Protein AF-A0A2M8EZ54-F1 (afdb_monomer)

Foldseek 3Di:
DQDLQFAAEEAAECDQLFFQVVVLLVVLLVLLLVVVLVCCVVVVDVDDNCPSNVVSVVVVVVCVVVVDQADLLRVLVVVCVVVVHPSVVSSVSSVVRFRLVGTFPCSLVLLLVSPPRYAAEHEYAHDQVRVVVSCVRNCVCVSQDPEDEDEVVVCVVVLVPVLLVLLPDPDRGHYYYYYNVSPCVLSVLVSNCVNVHAYEYEDQDPVNLVVQQVSCVVVVGNYAYEHQLGHPCVPVDPDDPRHHYDPGSVVCPVVCSVVVVVVVVVSPPPPPPDD

Mean predicted aligned error: 8.17 Å

Organism: NCBI:txid1974837

pLDDT: mean 80.72, std 13.92, range [27.73, 95.38]

Radius of gyration: 21.16 Å; Cα contacts (8 Å, |Δi|>4): 397; chains: 1; bounding box: 52×30×70 Å

InterPro domains:
  IPR023214 HAD superfamily [G3DSA:3.40.50.1000] (86-168)

Secondary structure (DSSP, 8-state):
---TT---EEEE--BTTTB-HHHHHHHHHHHHHHHHHHHHHTTS--SPTTHHHHHHHHHHHHHHHHT----HHHHHHHHHHHHT--HHHHHHHHHTS-GGGGBPTTHHHHHHHHHTSSEEEEEE-S-HHHHHHHHHHHTHHHHSTT-EEEEHHHHHHTTTHHHHHHHH-S----EEEE-TTSTTHHHHHHHHHTTT--EEEEES-HHHHHHHHHHHHHH---EEEEEE--GGGTTT-S--TTSEEES-HHHHHHHHHHHHHHHHHHHT-S-----

Sequence (275 aa):
MILPNSPYVFLLDIDNAFIDTEKLRSAIFHGLASYLNKRVDSGEEKTHRGYWLKIVSHFYEEMRKTNQIISMDELSDRISLHFKLPQQEIFQTIMRVDPKNFLFADSLKLIEELGKNNHLVFYTEGAARDQILKIERSGIGQKILGYQAFRLEDLRQHNYDLLKDWVDTDEKPPLVLVDSNKKSLKSLVEVFSEARMPIVLVDDKPGVIRDAIDISKETGINLVPVWMKKGPYAGTVKKIEGALTFNSPTHMKRDLEGSLYLRVEIYDWPPQTRK

Nearest PDB structures (foldseek):
  2p11-assembly1_A  TM=7.368E-01  e=4.734E-07  Paraburkholderia xenovorans LB400
  2lr0-assembly1_A  TM=5.046E-01  e=2.766E-01  synthetic construct
  1o4u-assembly1_B  TM=3.591E-01  e=5.031E-01  Thermotoga maritima
  8kdq-assembly1_A  TM=3.435E-01  e=2.114E+00  synthetic construct

Solvent-accessible surface area (backbone atoms only — not comparable to full-atom values): 15164 Å² total; per-residue (Å²): 141,82,59,101,78,61,50,40,38,35,38,31,32,47,69,30,49,35,29,41,47,69,61,45,49,52,50,32,48,50,47,47,30,53,55,55,46,50,36,32,77,70,62,78,34,93,64,63,90,62,56,54,45,55,50,45,49,45,54,50,51,50,41,64,75,65,67,57,82,69,37,66,66,55,51,19,42,56,50,15,67,75,69,74,45,65,37,68,61,47,37,52,49,46,64,67,55,60,52,43,82,30,47,45,71,54,33,64,59,47,52,40,61,54,49,72,66,30,41,41,30,36,49,30,68,41,46,57,70,55,52,51,52,44,34,53,60,39,45,50,38,73,62,42,66,78,51,49,78,46,50,45,73,63,38,56,78,52,77,36,50,71,58,49,54,47,60,74,41,92,76,60,59,32,36,36,37,25,27,77,76,62,81,55,56,66,66,53,50,55,55,53,44,74,63,74,38,47,33,37,38,39,33,28,50,68,66,63,44,48,52,41,52,50,46,22,69,76,69,67,50,64,51,45,29,32,35,27,51,28,65,94,47,38,82,78,55,95,76,59,90,89,41,49,78,35,80,50,56,77,58,44,60,72,52,43,59,58,48,52,57,57,50,57,62,52,75,60,57,75,72,82,77,84,128

Structure (mmCIF, N/CA/C/O backbone):
data_AF-A0A2M8EZ54-F1
#
_entry.id   AF-A0A2M8EZ54-F1
#
loop_
_atom_site.group_PDB
_atom_site.id
_atom_site.type_symbol
_atom_site.label_atom_id
_atom_site.label_alt_id
_atom_site.label_comp_id
_atom_site.label_asym_id
_atom_site.label_entity_id
_atom_site.label_seq_id
_atom_site.pdbx_PDB_ins_code
_atom_site.Cartn_x
_atom_site.Cartn_y
_atom_site.Cartn_z
_atom_site.occupancy
_atom_site.B_iso_or_equiv
_atom_site.auth_seq_id
_atom_site.auth_comp_id
_atom_site.auth_asym_id
_atom_site.auth_atom_id
_atom_site.pdbx_PDB_model_num
ATOM 1 N N . MET A 1 1 ? -17.938 -2.874 28.395 1.00 32.69 1 MET A N 1
ATOM 2 C CA . MET A 1 1 ? -17.859 -4.351 28.420 1.00 32.69 1 MET A CA 1
ATOM 3 C C . MET A 1 1 ? -17.808 -4.896 26.995 1.00 32.69 1 MET A C 1
ATOM 5 O O . MET A 1 1 ? -18.841 -5.175 26.397 1.00 32.69 1 MET A O 1
ATOM 9 N N . ILE A 1 2 ? -16.600 -4.979 26.436 1.00 39.28 2 ILE A N 1
ATOM 10 C CA . ILE A 1 2 ? -16.322 -5.666 25.168 1.00 39.28 2 ILE A CA 1
ATOM 11 C C . ILE A 1 2 ? -15.871 -7.073 25.557 1.00 39.28 2 ILE A C 1
ATOM 13 O O . ILE A 1 2 ? -14.973 -7.217 26.383 1.00 39.28 2 ILE A O 1
ATOM 17 N N . LEU A 1 3 ? -16.554 -8.103 25.061 1.00 36.56 3 LEU A N 1
ATOM 18 C CA . LEU A 1 3 ? -16.269 -9.482 25.449 1.00 36.56 3 LEU A CA 1
ATOM 19 C C . LEU A 1 3 ? -14.961 -9.947 24.780 1.00 36.56 3 LEU A C 1
ATOM 21 O O . LEU A 1 3 ? -14.699 -9.557 23.644 1.00 36.56 3 LEU A O 1
ATOM 25 N N . PRO A 1 4 ? -14.168 -10.828 25.417 1.00 39.81 4 PRO A N 1
ATOM 26 C CA . PRO A 1 4 ? -12.873 -11.312 24.910 1.00 39.81 4 PRO A CA 1
ATOM 27 C C . PRO A 1 4 ? -12.933 -12.128 23.598 1.00 39.81 4 PRO A C 1
ATOM 29 O O . PRO A 1 4 ? -11.916 -12.646 23.157 1.00 39.81 4 PRO A O 1
ATOM 32 N N . ASN A 1 5 ? -14.105 -12.210 22.959 1.00 53.31 5 ASN A N 1
ATOM 33 C CA . ASN A 1 5 ? -14.345 -12.825 21.651 1.00 53.31 5 ASN A CA 1
ATOM 34 C C . ASN A 1 5 ? -15.138 -11.901 20.703 1.00 53.31 5 ASN A C 1
ATOM 36 O O . ASN A 1 5 ? -15.699 -12.371 19.714 1.00 53.31 5 ASN A O 1
ATOM 40 N N . SER A 1 6 ? -15.264 -10.608 21.018 1.00 60.81 6 SER A N 1
ATOM 41 C CA . SER A 1 6 ? -15.925 -9.660 20.123 1.00 60.81 6 SER A CA 1
ATOM 42 C C . SER A 1 6 ? -15.062 -9.442 18.876 1.00 60.81 6 SER A C 1
ATOM 44 O O . SER A 1 6 ? -13.850 -9.258 19.010 1.00 60.81 6 SER A O 1
ATOM 46 N N . PRO A 1 7 ? -15.661 -9.459 17.675 1.00 77.62 7 PRO A N 1
ATOM 47 C CA . PRO A 1 7 ? -14.915 -9.235 16.448 1.00 77.62 7 PRO A CA 1
ATOM 48 C C . PRO A 1 7 ? -14.298 -7.822 16.447 1.00 77.62 7 PRO A C 1
ATOM 50 O O . PRO A 1 7 ? -14.801 -6.902 17.101 1.00 77.62 7 PRO A O 1
ATOM 53 N N . TYR A 1 8 ? -13.202 -7.642 15.714 1.00 85.38 8 TYR A N 1
ATOM 54 C CA . TYR A 1 8 ? -12.543 -6.348 15.508 1.00 85.38 8 TYR A CA 1
ATOM 55 C C . TYR A 1 8 ? -12.763 -5.840 14.082 1.00 85.38 8 TYR A C 1
ATOM 57 O O . TYR A 1 8 ? -13.018 -6.622 13.163 1.00 85.38 8 TYR A O 1
ATOM 65 N N . VAL A 1 9 ? -12.605 -4.531 13.880 1.00 89.06 9 VAL A N 1
ATOM 66 C CA . VAL A 1 9 ? -12.394 -3.947 12.547 1.00 89.06 9 VAL A CA 1
ATOM 67 C C . VAL A 1 9 ? -10.906 -3.657 12.387 1.00 89.06 9 VAL A C 1
ATOM 69 O O . VAL A 1 9 ? -10.358 -2.805 13.084 1.00 89.06 9 VAL A O 1
ATOM 72 N N . PHE A 1 10 ? -10.238 -4.357 11.476 1.00 90.56 10 PHE A N 1
ATOM 73 C CA . PHE A 1 10 ? -8.839 -4.111 11.136 1.00 90.56 10 PHE A CA 1
ATOM 74 C C . PHE A 1 10 ? -8.747 -3.166 9.942 1.00 90.56 10 PHE A C 1
ATOM 76 O O . PHE A 1 10 ? -9.060 -3.555 8.818 1.00 90.56 10 PHE A O 1
ATOM 83 N N . LEU A 1 11 ? -8.270 -1.946 10.186 1.00 93.69 11 LEU A N 1
ATOM 84 C CA . LEU A 1 11 ? -7.847 -1.006 9.153 1.00 93.69 11 LEU A CA 1
ATOM 85 C C . LEU A 1 11 ? -6.376 -1.281 8.827 1.00 93.69 11 LEU A C 1
ATOM 87 O O . LEU A 1 11 ? -5.496 -1.037 9.651 1.00 93.69 11 LEU A O 1
ATOM 91 N N . LEU A 1 12 ? -6.104 -1.827 7.649 1.00 93.00 12 LEU A N 1
ATOM 92 C CA . LEU A 1 12 ? -4.798 -2.352 7.263 1.00 93.00 12 LEU A CA 1
ATOM 93 C C . LEU A 1 12 ? -4.208 -1.550 6.106 1.00 93.00 12 LEU A C 1
ATOM 95 O O . LEU A 1 12 ? -4.758 -1.577 5.006 1.00 93.00 12 LEU A O 1
ATOM 99 N N . ASP A 1 13 ? -3.063 -0.898 6.300 1.00 93.25 13 ASP A N 1
ATOM 100 C CA . ASP A 1 13 ? -2.271 -0.480 5.144 1.00 93.25 13 ASP A CA 1
ATOM 101 C C . ASP A 1 13 ? -1.681 -1.696 4.429 1.00 93.25 13 ASP A C 1
ATOM 103 O O . ASP A 1 13 ? -1.497 -2.748 5.027 1.00 93.25 13 ASP A O 1
ATOM 107 N N . ILE A 1 14 ? -1.349 -1.551 3.152 1.00 90.44 14 ILE A N 1
ATOM 108 C CA . ILE A 1 14 ? -0.684 -2.577 2.343 1.00 90.44 14 ILE A CA 1
ATOM 109 C C . ILE A 1 14 ? 0.797 -2.254 2.201 1.00 90.44 14 ILE A C 1
ATOM 111 O O . ILE A 1 14 ? 1.666 -3.113 2.407 1.00 90.44 14 ILE A O 1
ATOM 115 N N . ASP A 1 15 ? 1.075 -1.007 1.841 1.00 89.31 15 ASP A N 1
ATOM 116 C CA . ASP A 1 15 ? 2.395 -0.562 1.447 1.00 89.31 15 ASP A CA 1
ATOM 117 C C . ASP A 1 15 ? 3.296 -0.461 2.672 1.00 89.31 15 ASP A C 1
ATOM 119 O O . ASP A 1 15 ? 2.965 0.177 3.657 1.00 89.31 15 ASP A O 1
ATOM 123 N N . ASN A 1 16 ? 4.421 -1.178 2.646 1.00 86.94 16 ASN A N 1
ATOM 124 C CA . ASN A 1 16 ? 5.398 -1.317 3.735 1.00 86.94 16 ASN A CA 1
ATOM 125 C C . ASN A 1 16 ? 4.870 -1.909 5.058 1.00 86.94 16 ASN A C 1
ATOM 127 O O . ASN A 1 16 ? 5.680 -2.250 5.924 1.00 86.94 16 ASN A O 1
ATOM 131 N N . ALA A 1 17 ? 3.564 -2.149 5.182 1.00 87.50 17 ALA A N 1
ATOM 132 C CA . ALA A 1 17 ? 2.967 -2.977 6.226 1.00 87.50 17 ALA A CA 1
ATOM 133 C C . ALA A 1 17 ? 3.046 -4.476 5.874 1.00 87.50 17 ALA A C 1
ATOM 135 O O . ALA A 1 17 ? 3.553 -5.274 6.669 1.00 87.50 17 ALA A O 1
ATOM 136 N N . PHE A 1 18 ? 2.639 -4.854 4.655 1.00 88.75 18 PHE A N 1
ATOM 137 C CA . PHE A 1 18 ? 2.656 -6.246 4.171 1.00 88.75 18 PHE A CA 1
ATOM 138 C C . PHE A 1 18 ? 3.539 -6.448 2.937 1.00 88.75 18 PHE A C 1
ATOM 140 O O . PHE A 1 18 ? 4.100 -7.531 2.764 1.00 88.75 18 PHE A O 1
ATOM 147 N N . ILE A 1 19 ? 3.714 -5.418 2.105 1.00 89.94 19 ILE A N 1
ATOM 148 C CA . ILE A 1 19 ? 4.553 -5.466 0.899 1.00 89.94 19 ILE A CA 1
ATOM 149 C C . ILE A 1 19 ? 5.737 -4.510 1.048 1.00 89.94 19 ILE A C 1
ATOM 151 O O . ILE A 1 19 ? 5.559 -3.340 1.360 1.00 89.94 19 ILE A O 1
ATOM 155 N N . ASP A 1 20 ? 6.951 -4.983 0.779 1.00 89.44 20 ASP A N 1
ATOM 156 C CA . ASP A 1 20 ? 8.173 -4.178 0.731 1.00 89.44 20 ASP A CA 1
ATOM 157 C C . ASP A 1 20 ? 8.183 -3.316 -0.544 1.00 89.44 20 ASP A C 1
ATOM 159 O O . ASP A 1 20 ? 8.705 -3.710 -1.594 1.00 89.44 20 ASP A O 1
ATOM 163 N N . THR A 1 21 ? 7.534 -2.150 -0.481 1.00 87.12 21 THR A N 1
ATOM 164 C CA . THR A 1 21 ? 7.327 -1.315 -1.674 1.00 87.12 21 THR A CA 1
ATOM 165 C C . THR A 1 21 ? 8.607 -0.684 -2.189 1.00 87.12 21 THR A C 1
ATOM 167 O O . THR A 1 21 ? 8.726 -0.470 -3.393 1.00 87.12 21 THR A O 1
ATOM 170 N N . GLU A 1 22 ? 9.589 -0.444 -1.322 1.00 84.38 22 GLU A N 1
ATOM 171 C CA . GLU A 1 22 ? 10.901 0.054 -1.733 1.00 84.38 22 GLU A CA 1
ATOM 172 C C . GLU A 1 22 ? 11.622 -0.986 -2.599 1.00 84.38 22 GLU A C 1
ATOM 174 O O . GLU A 1 22 ? 12.125 -0.655 -3.678 1.00 84.38 22 GLU A O 1
ATOM 179 N N . LYS A 1 23 ? 11.606 -2.269 -2.206 1.00 88.06 23 LYS A N 1
ATOM 180 C CA . LYS A 1 23 ? 12.157 -3.338 -3.056 1.00 88.06 23 LYS A CA 1
ATOM 181 C C . LYS A 1 23 ? 11.347 -3.557 -4.326 1.00 88.06 23 LYS A C 1
ATOM 183 O O . LYS A 1 23 ? 11.951 -3.752 -5.380 1.00 88.06 23 LYS A O 1
ATOM 188 N N . LEU A 1 24 ? 10.016 -3.499 -4.249 1.00 89.44 24 LEU A N 1
ATOM 189 C CA . LEU A 1 24 ? 9.149 -3.614 -5.424 1.00 89.44 24 LEU A CA 1
ATOM 190 C C . LEU A 1 24 ? 9.458 -2.510 -6.444 1.00 89.44 24 LEU A C 1
ATOM 192 O O . LEU A 1 24 ? 9.708 -2.804 -7.612 1.00 89.44 24 LEU A O 1
ATOM 196 N N . ARG A 1 25 ? 9.503 -1.246 -6.003 1.00 86.25 25 ARG A N 1
ATOM 197 C CA . ARG A 1 25 ? 9.859 -0.101 -6.853 1.00 86.25 25 ARG A CA 1
ATOM 198 C C . ARG A 1 25 ? 11.258 -0.283 -7.431 1.00 86.25 25 ARG A C 1
ATOM 200 O O . ARG A 1 25 ? 11.417 -0.218 -8.645 1.00 86.25 25 ARG A O 1
ATOM 207 N N . SER A 1 26 ? 12.252 -0.596 -6.602 1.00 86.00 26 SER A N 1
ATOM 208 C CA . SER A 1 26 ? 13.621 -0.854 -7.067 1.00 86.00 26 SER A CA 1
ATOM 209 C C . SER A 1 26 ? 13.673 -1.924 -8.170 1.00 86.00 26 SER A C 1
ATOM 211 O O . SER A 1 26 ? 14.310 -1.718 -9.205 1.00 86.00 26 SER A O 1
ATOM 213 N N . ALA A 1 27 ? 12.928 -3.023 -8.020 1.00 90.19 27 ALA A N 1
ATOM 214 C CA . ALA A 1 27 ? 12.839 -4.073 -9.031 1.00 90.19 27 ALA A CA 1
ATOM 215 C C . ALA A 1 27 ? 12.157 -3.612 -10.331 1.00 90.19 27 ALA A C 1
ATOM 217 O O . ALA A 1 27 ? 12.634 -3.957 -11.413 1.00 90.19 27 ALA A O 1
ATOM 218 N N . ILE A 1 28 ? 11.090 -2.809 -10.247 1.00 89.94 28 ILE A N 1
ATOM 219 C CA . ILE A 1 28 ? 10.426 -2.200 -11.415 1.00 89.94 28 ILE A CA 1
ATOM 220 C C . ILE A 1 28 ? 11.414 -1.336 -12.199 1.00 89.94 28 ILE A C 1
ATOM 222 O O . ILE A 1 28 ? 11.601 -1.537 -13.400 1.00 89.94 28 ILE A O 1
ATOM 226 N N . PHE A 1 29 ? 12.098 -0.414 -11.520 1.00 87.56 29 PHE A N 1
ATOM 227 C CA . PHE A 1 29 ? 13.059 0.485 -12.159 1.00 87.56 29 PHE A CA 1
ATOM 228 C C . PHE A 1 29 ? 14.276 -0.276 -12.709 1.00 87.56 29 PHE A C 1
ATOM 230 O O . PHE A 1 29 ? 14.749 0.021 -13.806 1.00 87.56 29 PHE A O 1
ATOM 237 N N . HIS A 1 30 ? 14.745 -1.322 -12.026 1.00 87.12 30 HIS A N 1
ATOM 238 C CA . HIS A 1 30 ? 15.794 -2.191 -12.559 1.00 87.12 30 HIS A CA 1
ATOM 239 C C . HIS A 1 30 ? 15.344 -2.941 -13.825 1.00 87.12 30 HIS A C 1
ATOM 241 O O . HIS A 1 30 ? 16.082 -2.995 -14.813 1.00 87.12 30 HIS A O 1
ATOM 247 N N . GLY A 1 31 ? 14.121 -3.481 -13.829 1.00 89.19 31 GLY A N 1
ATOM 248 C CA . GLY A 1 31 ? 13.528 -4.154 -14.986 1.00 89.19 31 GLY A CA 1
ATOM 249 C C . GLY A 1 31 ? 13.396 -3.228 -16.195 1.00 89.19 31 GLY A C 1
ATOM 250 O O . GLY A 1 31 ? 13.776 -3.606 -17.305 1.00 89.19 31 GLY A O 1
ATOM 251 N N . LEU A 1 32 ? 12.950 -1.991 -15.970 1.00 88.75 32 LEU A N 1
ATOM 252 C CA . LEU A 1 32 ? 12.878 -0.946 -16.992 1.00 88.75 32 LEU A CA 1
ATOM 253 C C . LEU A 1 32 ? 14.259 -0.596 -17.560 1.00 88.75 32 LEU A C 1
ATOM 255 O O . LEU A 1 32 ? 14.436 -0.577 -18.776 1.00 88.75 32 LEU A O 1
ATOM 259 N N . ALA A 1 33 ? 15.263 -0.387 -16.705 1.00 85.25 33 ALA A N 1
ATOM 260 C CA . ALA A 1 33 ? 16.624 -0.110 -17.162 1.00 85.25 33 ALA A CA 1
ATOM 261 C C . ALA A 1 33 ? 17.208 -1.277 -17.981 1.00 85.25 33 ALA A C 1
ATOM 263 O O . ALA A 1 33 ? 17.876 -1.057 -18.992 1.00 85.25 33 ALA A O 1
ATOM 264 N N . SER A 1 34 ? 16.942 -2.523 -17.572 1.00 86.88 34 SER A N 1
ATOM 265 C CA . SER A 1 34 ? 17.356 -3.720 -18.314 1.00 86.88 34 SER A CA 1
ATOM 266 C C . SER A 1 34 ? 16.688 -3.801 -19.688 1.00 86.88 34 SER A C 1
ATOM 268 O O . SER A 1 34 ? 17.366 -4.051 -20.684 1.00 86.88 34 SER A O 1
ATOM 270 N N . TYR A 1 35 ? 15.379 -3.542 -19.753 1.00 88.50 35 TYR A N 1
ATOM 271 C CA . TYR A 1 35 ? 14.621 -3.498 -21.002 1.00 88.50 35 TYR A CA 1
ATOM 272 C C . TYR A 1 35 ? 15.205 -2.476 -21.986 1.00 88.50 35 TYR A C 1
ATOM 274 O O . TYR A 1 35 ? 15.519 -2.832 -23.120 1.00 88.50 35 TYR A O 1
ATOM 282 N N . LEU A 1 36 ? 15.443 -1.244 -21.532 1.00 83.19 36 LEU A N 1
ATOM 283 C CA . LEU A 1 36 ? 15.990 -0.174 -22.371 1.00 83.19 36 LEU A CA 1
ATOM 284 C C . LEU A 1 36 ? 17.422 -0.468 -22.845 1.00 83.19 36 LEU A C 1
ATOM 286 O O . LEU A 1 36 ? 17.749 -0.239 -24.007 1.00 83.19 36 LEU A O 1
ATOM 290 N N . ASN A 1 37 ? 18.277 -1.032 -21.984 1.00 82.06 37 ASN A N 1
ATOM 291 C CA . ASN A 1 37 ? 19.640 -1.405 -22.377 1.00 82.06 37 ASN A CA 1
ATOM 292 C C . ASN A 1 37 ? 19.663 -2.500 -23.455 1.00 82.06 37 ASN A C 1
ATOM 294 O O . ASN A 1 37 ? 20.495 -2.433 -24.354 1.00 82.06 37 ASN A O 1
ATOM 298 N N . LYS A 1 38 ? 18.739 -3.469 -23.420 1.00 84.56 38 LYS A N 1
ATOM 299 C CA . LYS A 1 38 ? 18.656 -4.502 -24.469 1.00 84.56 38 LYS A CA 1
ATOM 300 C C . LYS A 1 38 ? 18.363 -3.909 -25.845 1.00 84.56 38 LYS A C 1
ATOM 302 O O . LYS A 1 38 ? 18.929 -4.381 -26.826 1.00 84.56 38 LYS A O 1
ATOM 307 N N . ARG A 1 39 ? 17.537 -2.861 -25.917 1.00 81.50 39 ARG A N 1
ATOM 308 C CA . ARG A 1 39 ? 17.242 -2.164 -27.179 1.00 81.50 39 ARG A CA 1
ATOM 309 C C . ARG A 1 39 ? 18.484 -1.477 -27.749 1.00 81.50 39 ARG A C 1
ATOM 311 O O . ARG A 1 39 ? 18.727 -1.562 -28.950 1.00 81.50 39 ARG A O 1
ATOM 318 N N . VAL A 1 40 ? 19.335 -0.913 -26.887 1.00 77.44 40 VAL A N 1
ATOM 319 C CA . VAL A 1 40 ? 20.656 -0.393 -27.294 1.00 77.44 40 VAL A CA 1
ATOM 320 C C . VAL A 1 40 ? 21.557 -1.501 -27.809 1.00 77.44 40 VAL A C 1
ATOM 322 O O . VAL A 1 40 ? 22.107 -1.386 -28.899 1.00 77.44 40 VAL A O 1
ATOM 325 N N . ASP A 1 41 ? 21.690 -2.586 -27.045 1.00 79.00 41 ASP A N 1
ATOM 326 C CA . ASP A 1 41 ? 22.577 -3.695 -27.402 1.00 79.00 41 ASP A CA 1
ATOM 327 C C . ASP A 1 41 ? 22.145 -4.358 -28.730 1.00 79.00 41 ASP A C 1
ATOM 329 O O . ASP A 1 41 ? 22.988 -4.827 -29.491 1.00 79.00 41 ASP A O 1
ATOM 333 N N . SER A 1 42 ? 20.842 -4.352 -29.039 1.00 80.25 42 SER A N 1
ATOM 334 C CA . SER A 1 42 ? 20.278 -4.838 -30.310 1.00 80.25 42 SER A CA 1
ATOM 335 C C . SER A 1 42 ? 20.384 -3.855 -31.487 1.00 80.25 42 SER A C 1
ATOM 337 O O . SER A 1 42 ? 20.047 -4.214 -32.612 1.00 80.25 42 SER A O 1
ATOM 339 N N . GLY A 1 43 ? 20.839 -2.621 -31.250 1.00 75.75 43 GLY A N 1
ATOM 340 C CA . GLY A 1 43 ? 20.941 -1.572 -32.269 1.00 75.75 43 GLY A CA 1
ATOM 341 C C . GLY A 1 43 ? 19.622 -0.875 -32.624 1.00 75.75 43 GLY A C 1
ATOM 342 O O . GLY A 1 43 ? 19.625 -0.003 -33.493 1.00 75.75 43 GLY A O 1
ATOM 343 N N . GLU A 1 44 ? 18.515 -1.213 -31.954 1.00 74.75 44 GLU A N 1
ATOM 344 C CA . GLU A 1 44 ? 17.234 -0.501 -32.077 1.00 74.75 44 GLU A CA 1
ATOM 345 C C . GLU A 1 44 ? 17.334 0.944 -31.569 1.00 74.75 44 GLU A C 1
ATOM 347 O O . GLU A 1 44 ? 16.665 1.832 -32.088 1.00 74.75 44 GLU A O 1
ATOM 352 N N . GLU A 1 45 ? 18.214 1.186 -30.594 1.00 72.06 45 GLU A N 1
ATOM 353 C CA . GLU A 1 45 ? 18.497 2.506 -30.034 1.00 72.06 45 GLU A CA 1
ATOM 354 C C . GLU A 1 45 ? 19.987 2.845 -30.155 1.00 72.06 45 GLU A C 1
ATOM 356 O O . GLU A 1 45 ? 20.854 2.028 -29.853 1.00 72.06 45 GLU A O 1
ATOM 361 N N . LYS A 1 46 ? 20.305 4.076 -30.576 1.00 68.38 46 LYS A N 1
ATOM 362 C CA . LYS A 1 46 ? 21.694 4.525 -30.832 1.00 68.38 46 LYS A CA 1
ATOM 363 C C . LYS A 1 46 ? 22.363 5.222 -29.640 1.00 68.38 46 LYS A C 1
ATOM 365 O O . LYS A 1 46 ? 23.419 5.835 -29.790 1.00 68.38 46 LYS A O 1
ATOM 370 N N . THR A 1 47 ? 21.740 5.197 -28.470 1.00 67.81 47 THR A N 1
ATOM 371 C CA . THR A 1 47 ? 22.242 5.854 -27.255 1.00 67.81 47 THR A CA 1
ATOM 372 C C . THR A 1 47 ? 23.353 5.053 -26.570 1.00 67.81 47 THR A C 1
ATOM 374 O O . THR A 1 47 ? 23.542 3.865 -26.810 1.00 67.81 47 THR A O 1
ATOM 377 N N . HIS A 1 48 ? 24.123 5.702 -25.690 1.00 65.81 48 HIS A N 1
ATOM 378 C CA . HIS A 1 48 ? 25.178 5.025 -24.934 1.00 65.81 48 HIS A CA 1
ATOM 379 C C . HIS A 1 48 ? 24.609 4.101 -23.848 1.00 65.81 48 HIS A C 1
ATOM 381 O O . HIS A 1 48 ? 23.755 4.499 -23.049 1.00 65.81 48 HIS A O 1
ATOM 387 N N . ARG A 1 49 ? 25.172 2.891 -23.746 1.00 62.69 49 ARG A N 1
ATOM 388 C CA . ARG A 1 49 ? 24.926 1.950 -22.645 1.00 62.69 49 ARG A CA 1
ATOM 389 C C . ARG A 1 49 ? 25.160 2.650 -21.298 1.00 62.69 49 ARG A C 1
ATOM 391 O O . ARG A 1 49 ? 26.227 3.208 -21.064 1.00 62.69 49 ARG A O 1
ATOM 398 N N . GLY A 1 50 ? 24.151 2.655 -20.424 1.00 64.81 50 GLY A N 1
ATOM 399 C CA . GLY A 1 50 ? 24.195 3.333 -19.117 1.00 64.81 50 GLY A CA 1
ATOM 400 C C . GLY A 1 50 ? 23.546 4.725 -19.062 1.00 64.81 50 GLY A C 1
ATOM 401 O O . GLY A 1 50 ? 23.188 5.168 -17.970 1.00 64.81 50 GLY A O 1
ATOM 402 N N . TYR A 1 51 ? 23.287 5.376 -20.204 1.00 71.81 51 TYR A N 1
ATOM 403 C CA . TYR A 1 51 ? 22.460 6.593 -20.255 1.00 71.81 51 TYR A CA 1
ATOM 404 C C . TYR A 1 51 ? 21.054 6.323 -19.699 1.00 71.81 51 TYR A C 1
ATOM 406 O O . TYR A 1 51 ? 20.551 7.064 -18.856 1.00 71.81 51 TYR A O 1
ATOM 414 N N . TRP A 1 52 ? 20.472 5.185 -20.079 1.00 71.44 52 TRP A N 1
ATOM 415 C CA . TRP A 1 52 ? 19.143 4.772 -19.636 1.00 71.44 52 TRP A CA 1
ATOM 416 C C . TRP A 1 52 ? 19.055 4.478 -18.148 1.00 71.44 52 TRP A C 1
ATOM 418 O O . TRP A 1 52 ? 18.085 4.875 -17.508 1.00 71.44 52 TRP A O 1
ATOM 428 N N . LEU A 1 53 ? 20.088 3.854 -17.575 1.00 71.50 53 LEU A N 1
ATOM 429 C CA . LEU A 1 53 ? 20.143 3.621 -16.134 1.00 71.50 53 LEU A CA 1
ATOM 430 C C . LEU A 1 53 ? 20.087 4.954 -15.380 1.00 71.50 53 LEU A C 1
ATOM 432 O O . LEU A 1 53 ? 19.314 5.085 -14.442 1.00 71.50 53 LEU A O 1
ATOM 436 N N . LYS A 1 54 ? 20.831 5.969 -15.838 1.00 75.19 54 LYS A N 1
ATOM 437 C CA . LYS A 1 54 ? 20.858 7.293 -15.204 1.00 75.19 54 LYS A CA 1
ATOM 438 C C . LYS A 1 54 ? 19.491 7.986 -15.218 1.00 75.19 54 LYS A C 1
ATOM 440 O O . LYS A 1 54 ? 19.133 8.620 -14.231 1.00 75.19 54 LYS A O 1
ATOM 445 N N . ILE A 1 55 ? 18.730 7.864 -16.305 1.00 77.25 55 ILE A N 1
ATOM 446 C CA . ILE A 1 55 ? 17.415 8.516 -16.443 1.00 77.25 55 ILE A CA 1
ATOM 447 C C . ILE A 1 55 ? 16.341 7.772 -15.657 1.00 77.25 55 ILE A C 1
ATOM 449 O O . ILE A 1 55 ? 15.568 8.387 -14.930 1.00 77.25 55 ILE A O 1
ATOM 453 N N . VAL A 1 56 ? 16.323 6.445 -15.736 1.00 78.00 56 VAL A N 1
ATOM 454 C CA . VAL A 1 56 ? 15.406 5.616 -14.946 1.00 78.00 56 VAL A CA 1
ATOM 455 C C . VAL A 1 56 ? 15.681 5.809 -13.447 1.00 78.00 56 VAL A C 1
ATOM 457 O O . VAL A 1 56 ? 14.747 5.987 -12.669 1.00 78.00 56 VAL A O 1
ATOM 460 N N . SER A 1 57 ? 16.951 5.909 -13.039 1.00 76.12 57 SER A N 1
ATOM 461 C CA . SER A 1 57 ? 17.325 6.307 -11.676 1.00 76.12 57 SER A CA 1
ATOM 462 C C . SER A 1 57 ? 16.903 7.737 -11.325 1.00 76.12 57 SER A C 1
ATOM 464 O O . SER A 1 57 ? 16.554 7.987 -10.177 1.00 76.12 57 SER A O 1
ATOM 466 N N . HIS A 1 58 ? 16.901 8.674 -12.277 1.00 82.88 58 HIS A N 1
ATOM 467 C CA . HIS A 1 58 ? 16.401 10.029 -12.041 1.00 82.88 58 HIS A CA 1
ATOM 468 C C . HIS A 1 58 ? 14.899 10.031 -11.735 1.00 82.88 58 HIS A C 1
ATOM 470 O O . HIS A 1 58 ? 14.508 10.592 -10.716 1.00 82.88 58 HIS A O 1
ATOM 476 N N . PHE A 1 59 ? 14.086 9.337 -12.541 1.00 78.75 59 PHE A N 1
ATOM 477 C CA . PHE A 1 59 ? 12.652 9.177 -12.275 1.00 78.75 59 PHE A CA 1
ATOM 478 C C . PHE A 1 59 ? 12.392 8.504 -10.921 1.00 78.75 59 PHE A C 1
ATOM 480 O O . PHE A 1 59 ? 11.534 8.954 -10.165 1.00 78.75 59 PHE A O 1
ATOM 487 N N . TYR A 1 60 ? 13.165 7.468 -10.578 1.00 78.31 60 TYR A N 1
ATOM 488 C CA . TYR A 1 60 ? 13.075 6.819 -9.269 1.00 78.31 60 TYR A CA 1
ATOM 489 C C . TYR A 1 60 ? 13.345 7.797 -8.117 1.00 78.31 60 TYR A C 1
ATOM 491 O O . TYR A 1 60 ? 12.567 7.875 -7.167 1.00 78.31 60 TYR A O 1
ATOM 499 N N . GLU A 1 61 ? 14.431 8.568 -8.203 1.00 80.88 61 GLU A N 1
ATOM 500 C CA . GLU A 1 61 ? 14.806 9.530 -7.165 1.00 80.88 61 GLU A CA 1
ATOM 501 C C . GLU A 1 61 ? 13.834 10.713 -7.080 1.00 80.88 61 GLU A C 1
ATOM 503 O O . GLU A 1 61 ? 13.551 11.191 -5.982 1.00 80.88 61 GLU A O 1
ATOM 508 N N . GLU A 1 62 ? 13.287 11.177 -8.204 1.00 80.19 62 GLU A N 1
ATOM 509 C CA . GLU A 1 62 ? 12.242 12.205 -8.234 1.00 80.19 62 GLU A CA 1
ATOM 510 C C . GLU A 1 62 ? 10.977 11.720 -7.517 1.00 80.19 62 GLU A C 1
ATOM 512 O O . GLU A 1 62 ? 10.484 12.394 -6.607 1.00 80.19 62 GLU A O 1
ATOM 517 N N . MET A 1 63 ? 10.498 10.519 -7.853 1.00 73.50 63 MET A N 1
ATOM 518 C CA . MET A 1 63 ? 9.350 9.896 -7.189 1.00 73.50 63 MET A CA 1
ATOM 519 C C . MET A 1 63 ? 9.586 9.713 -5.693 1.00 73.50 63 MET A C 1
ATOM 521 O O . MET A 1 63 ? 8.732 10.049 -4.872 1.00 73.50 63 MET A O 1
ATOM 525 N N . ARG A 1 64 ? 10.772 9.2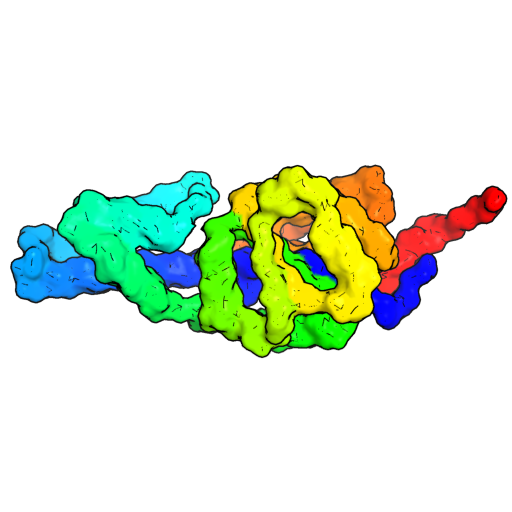25 -5.322 1.00 73.00 64 ARG A N 1
ATOM 526 C CA . ARG A 1 64 ? 11.148 9.013 -3.925 1.00 73.00 64 ARG A CA 1
ATOM 527 C C . ARG A 1 64 ? 11.177 10.320 -3.130 1.00 73.00 64 ARG A C 1
ATOM 529 O O . ARG A 1 64 ? 10.708 10.348 -1.997 1.00 73.00 64 ARG A O 1
ATOM 536 N N . LYS A 1 65 ? 11.729 11.399 -3.696 1.00 71.69 65 LYS A N 1
ATOM 537 C CA . LYS A 1 65 ? 11.870 12.699 -3.011 1.00 71.69 65 LYS A CA 1
ATOM 538 C C . LYS A 1 65 ? 10.558 13.453 -2.882 1.00 71.69 65 LYS A C 1
ATOM 540 O O . LYS A 1 65 ? 10.331 14.108 -1.871 1.00 71.69 65 LYS A O 1
ATOM 545 N N . THR A 1 66 ? 9.724 13.395 -3.913 1.00 67.81 66 THR A N 1
ATOM 546 C CA . THR A 1 66 ? 8.447 14.116 -3.935 1.00 67.81 66 THR A CA 1
ATOM 547 C C . THR A 1 66 ? 7.348 13.371 -3.184 1.00 67.81 66 THR A C 1
ATOM 549 O O . THR A 1 66 ? 6.305 13.957 -2.910 1.00 67.81 66 THR A O 1
ATOM 552 N N . ASN A 1 67 ? 7.581 12.093 -2.850 1.00 63.72 67 ASN A N 1
ATOM 553 C CA . ASN A 1 67 ? 6.585 11.178 -2.297 1.00 63.72 67 ASN A CA 1
ATOM 554 C C . ASN A 1 67 ? 5.276 11.188 -3.112 1.00 63.72 67 ASN A C 1
ATOM 556 O O . ASN A 1 67 ? 4.200 10.946 -2.568 1.00 63.72 67 ASN A O 1
ATOM 560 N N . GLN A 1 68 ? 5.367 11.520 -4.407 1.00 66.31 68 GLN A N 1
ATOM 561 C CA . GLN A 1 68 ? 4.216 11.605 -5.292 1.00 66.31 68 GLN A CA 1
ATOM 562 C C . GLN A 1 68 ? 3.648 10.213 -5.529 1.00 66.31 68 GLN A C 1
ATOM 564 O O . GLN A 1 68 ? 4.369 9.257 -5.827 1.00 66.31 68 GLN A O 1
ATOM 569 N N . ILE A 1 69 ? 2.327 10.128 -5.446 1.00 68.06 69 ILE A N 1
ATOM 570 C CA . ILE A 1 69 ? 1.584 8.960 -5.887 1.00 68.06 69 ILE A CA 1
ATOM 571 C C . ILE A 1 69 ? 1.441 9.069 -7.393 1.00 68.06 69 ILE A C 1
ATOM 573 O O . ILE A 1 69 ? 0.595 9.799 -7.897 1.00 68.06 69 ILE A O 1
ATOM 577 N N . ILE A 1 70 ? 2.307 8.351 -8.094 1.00 73.44 70 ILE A N 1
ATOM 578 C CA . ILE A 1 70 ? 2.248 8.202 -9.543 1.00 73.44 70 ILE A CA 1
ATOM 579 C C . ILE A 1 70 ? 1.726 6.802 -9.819 1.00 73.44 70 ILE A C 1
ATOM 581 O O . ILE A 1 70 ? 2.263 5.824 -9.289 1.00 73.44 70 ILE A O 1
ATOM 585 N N . SER A 1 71 ? 0.675 6.713 -10.631 1.00 82.38 71 SER A N 1
ATOM 586 C CA . SER A 1 71 ? 0.147 5.413 -11.043 1.00 82.38 71 SER A CA 1
ATOM 587 C C . SER A 1 71 ? 1.118 4.680 -11.976 1.00 82.38 71 SER A C 1
ATOM 589 O O . SER A 1 71 ? 1.949 5.305 -12.634 1.00 82.38 71 SER A O 1
ATOM 591 N N . MET A 1 72 ? 1.010 3.357 -12.095 1.00 86.25 72 MET A N 1
ATOM 592 C CA . MET A 1 72 ? 1.790 2.587 -13.072 1.00 86.25 72 MET A CA 1
ATOM 593 C C . MET A 1 72 ? 1.511 3.050 -14.509 1.00 86.25 72 MET A C 1
ATOM 595 O O . MET A 1 72 ? 2.434 3.099 -15.323 1.00 86.25 72 MET A O 1
ATOM 599 N N . ASP A 1 73 ? 0.265 3.435 -14.805 1.00 87.62 73 ASP A N 1
ATOM 600 C CA . ASP A 1 73 ? -0.129 4.012 -16.094 1.00 87.62 73 ASP A CA 1
ATOM 601 C C . ASP A 1 73 ? 0.597 5.346 -16.341 1.00 87.62 73 ASP A C 1
ATOM 603 O O . ASP A 1 73 ? 1.237 5.518 -17.378 1.00 87.62 73 ASP A O 1
ATOM 607 N N . GLU A 1 74 ? 0.585 6.258 -15.367 1.00 87.75 74 GLU A N 1
ATOM 608 C CA . GLU A 1 74 ? 1.254 7.561 -15.467 1.00 87.75 74 GLU A CA 1
ATOM 609 C C . GLU A 1 74 ? 2.782 7.424 -15.540 1.00 87.75 74 GLU A C 1
ATOM 611 O O . GLU A 1 74 ? 3.433 8.098 -16.338 1.00 87.75 74 GLU A O 1
ATOM 616 N N . LEU A 1 75 ? 3.371 6.511 -14.764 1.00 87.38 75 LEU A N 1
ATOM 617 C CA . LEU A 1 75 ? 4.797 6.203 -14.850 1.00 87.38 75 LEU A CA 1
ATOM 618 C C . LEU A 1 75 ? 5.152 5.686 -16.249 1.00 87.38 75 LEU A C 1
ATOM 620 O O . LEU A 1 75 ? 6.149 6.117 -16.833 1.00 87.38 75 LEU A O 1
ATOM 624 N N . SER A 1 76 ? 4.334 4.782 -16.794 1.00 89.75 76 SER A N 1
ATOM 625 C CA . SER A 1 76 ? 4.547 4.250 -18.138 1.00 89.75 76 SER A CA 1
ATOM 626 C C . SER A 1 76 ? 4.441 5.333 -19.211 1.00 89.75 76 SER A C 1
ATOM 628 O O . SER A 1 76 ? 5.250 5.329 -20.136 1.00 89.75 76 SER A O 1
ATOM 630 N N . ASP A 1 77 ? 3.518 6.286 -19.058 1.00 91.12 77 ASP A N 1
ATOM 631 C CA . ASP A 1 77 ? 3.336 7.410 -19.976 1.00 91.12 77 ASP A CA 1
ATOM 632 C C . ASP A 1 77 ? 4.518 8.387 -19.927 1.00 91.12 77 ASP A C 1
ATOM 634 O O . ASP A 1 77 ? 5.107 8.710 -20.957 1.00 91.12 77 ASP A O 1
ATOM 638 N N . ARG A 1 78 ? 4.972 8.776 -18.728 1.00 88.25 78 ARG A N 1
ATOM 639 C CA . ARG A 1 78 ? 6.148 9.651 -18.563 1.00 88.25 78 ARG A CA 1
ATOM 640 C C . ARG A 1 78 ? 7.403 9.051 -19.201 1.00 88.25 78 ARG A C 1
ATOM 642 O O . ARG A 1 78 ? 8.144 9.746 -19.896 1.00 88.25 78 ARG A O 1
ATOM 649 N N . ILE A 1 79 ? 7.630 7.755 -18.991 1.00 85.38 79 ILE A N 1
ATOM 650 C CA . ILE A 1 79 ? 8.748 7.009 -19.585 1.00 85.38 79 ILE A CA 1
ATOM 651 C C . ILE A 1 79 ? 8.571 6.904 -21.108 1.00 85.38 79 ILE A C 1
ATOM 653 O O . ILE A 1 79 ? 9.506 7.186 -21.854 1.00 85.38 79 ILE A O 1
ATOM 657 N N . SER A 1 80 ? 7.370 6.555 -21.572 1.00 88.75 80 SER A N 1
ATOM 658 C CA . SER A 1 80 ? 6.993 6.498 -22.990 1.00 88.75 80 SER A CA 1
ATOM 659 C C . SER A 1 80 ? 7.299 7.809 -23.714 1.00 88.75 80 SER A C 1
ATOM 661 O O . SER A 1 80 ? 8.031 7.807 -24.702 1.00 88.75 80 SER A O 1
ATOM 663 N N . LEU A 1 81 ? 6.830 8.939 -23.181 1.00 89.25 81 LEU A N 1
ATOM 664 C CA . LEU A 1 81 ? 7.044 10.272 -23.743 1.00 89.25 81 LEU A CA 1
ATOM 665 C C . LEU A 1 81 ? 8.522 10.663 -23.758 1.00 89.25 81 LEU A C 1
ATOM 667 O O . LEU A 1 81 ? 9.008 11.205 -24.752 1.00 89.25 81 LEU A O 1
ATOM 671 N N . HIS A 1 82 ? 9.248 10.368 -22.678 1.00 84.06 82 HIS A N 1
ATOM 672 C CA . HIS A 1 82 ? 10.668 10.692 -22.581 1.00 84.06 82 HIS A CA 1
ATOM 673 C C . HIS A 1 82 ? 11.504 9.911 -23.604 1.00 84.06 82 HIS A C 1
ATOM 675 O O . HIS A 1 82 ? 12.412 10.469 -24.221 1.00 84.06 82 HIS A O 1
ATOM 681 N N . PHE A 1 83 ? 11.193 8.628 -23.799 1.00 78.44 83 PHE A N 1
ATOM 682 C CA . PHE A 1 83 ? 11.970 7.731 -24.656 1.00 78.44 83 PHE A CA 1
ATOM 683 C C . PHE A 1 83 ? 11.391 7.548 -26.062 1.00 78.44 83 PHE A C 1
ATOM 685 O O . PHE A 1 83 ? 12.025 6.903 -26.887 1.00 78.44 83 PHE A O 1
ATOM 692 N N . LYS A 1 84 ? 10.219 8.125 -26.355 1.00 85.25 84 LYS A N 1
ATOM 693 C CA . LYS A 1 84 ? 9.461 7.921 -27.604 1.00 85.25 84 LYS A CA 1
ATOM 694 C C . LYS A 1 84 ? 9.204 6.440 -27.910 1.00 85.25 84 LYS A C 1
ATOM 696 O O . LYS A 1 84 ? 9.230 6.021 -29.065 1.00 85.25 84 LYS A O 1
ATOM 701 N N . LEU A 1 85 ? 8.955 5.658 -26.864 1.00 85.62 85 LEU A N 1
ATOM 702 C CA . LEU A 1 85 ? 8.663 4.229 -26.956 1.00 85.62 85 LEU A CA 1
ATOM 703 C C . LEU A 1 85 ? 7.163 3.976 -26.801 1.00 85.62 85 LEU A C 1
ATOM 705 O O . LEU A 1 85 ? 6.483 4.782 -26.173 1.00 85.62 85 LEU A O 1
ATOM 709 N N . PRO A 1 86 ? 6.624 2.855 -27.304 1.00 90.75 86 PRO A N 1
ATOM 710 C CA . PRO A 1 86 ? 5.227 2.515 -27.070 1.00 90.75 86 PRO A CA 1
ATOM 711 C C . PRO A 1 86 ? 4.932 2.345 -25.570 1.00 90.75 86 PRO A C 1
ATOM 713 O O . PRO A 1 86 ? 5.492 1.463 -24.914 1.00 90.75 86 PRO A O 1
ATOM 716 N N . GLN A 1 87 ? 4.000 3.141 -25.032 1.00 92.31 87 GLN A N 1
ATOM 717 C CA . GLN A 1 87 ? 3.568 3.071 -23.627 1.00 92.31 87 GLN A CA 1
ATOM 718 C C . GLN A 1 87 ? 3.201 1.649 -23.194 1.00 92.31 87 GLN A C 1
ATOM 720 O O . GLN A 1 87 ? 3.565 1.215 -22.103 1.00 92.31 87 GLN A O 1
ATOM 725 N N . GLN A 1 88 ? 2.532 0.894 -24.069 1.00 93.38 88 GLN A N 1
ATOM 726 C CA . GLN A 1 88 ? 2.112 -0.475 -23.786 1.00 93.38 88 GLN A CA 1
ATOM 727 C C . GLN A 1 88 ? 3.295 -1.404 -23.464 1.00 93.38 88 GLN A C 1
ATOM 729 O O . GLN A 1 88 ? 3.186 -2.235 -22.564 1.00 93.38 88 GLN A O 1
ATOM 734 N N . GLU A 1 89 ? 4.436 -1.261 -24.143 1.00 91.25 89 GLU A N 1
ATOM 735 C CA . GLU A 1 89 ? 5.629 -2.082 -23.892 1.00 91.25 89 GLU A CA 1
ATOM 736 C C . GLU A 1 89 ? 6.277 -1.742 -22.543 1.00 91.25 89 GLU A C 1
ATOM 738 O O . GLU A 1 89 ? 6.722 -2.629 -21.803 1.00 91.25 89 GLU A O 1
ATOM 743 N N . ILE A 1 90 ? 6.290 -0.453 -22.194 1.00 90.94 90 ILE A N 1
ATOM 744 C CA . ILE A 1 90 ? 6.762 0.032 -20.894 1.00 90.94 90 ILE A CA 1
ATOM 745 C C . ILE A 1 90 ? 5.863 -0.498 -19.780 1.00 90.94 90 ILE A C 1
ATOM 747 O O . ILE A 1 90 ? 6.354 -1.091 -18.818 1.00 90.94 90 ILE A O 1
ATOM 751 N N . PHE A 1 91 ? 4.548 -0.349 -19.937 1.00 92.19 91 PHE A N 1
ATOM 752 C CA . PHE A 1 91 ? 3.565 -0.839 -18.981 1.00 92.19 91 PHE A CA 1
ATOM 753 C C . PHE A 1 91 ? 3.685 -2.355 -18.785 1.00 92.19 91 PHE A C 1
ATOM 755 O O . PHE A 1 91 ? 3.771 -2.830 -17.656 1.00 92.19 91 PHE A O 1
ATOM 762 N N . GLN A 1 92 ? 3.802 -3.132 -19.867 1.00 92.06 92 GLN A N 1
ATOM 763 C CA . GLN A 1 92 ? 4.041 -4.577 -19.779 1.00 92.06 92 GLN A CA 1
ATOM 764 C C . GLN A 1 92 ? 5.338 -4.910 -19.033 1.00 92.06 92 GLN A C 1
ATOM 766 O O . GLN A 1 92 ? 5.375 -5.879 -18.277 1.00 92.06 92 GLN A O 1
ATOM 771 N N . THR A 1 93 ? 6.394 -4.115 -19.212 1.00 91.69 93 THR A N 1
ATOM 772 C CA . THR A 1 93 ? 7.661 -4.300 -18.494 1.00 91.69 93 THR A CA 1
ATOM 773 C C . THR A 1 93 ? 7.504 -4.047 -16.996 1.00 91.69 93 THR A C 1
ATOM 775 O O . THR A 1 93 ? 7.971 -4.866 -16.205 1.00 91.69 93 THR A O 1
ATOM 778 N N . ILE A 1 94 ? 6.791 -2.986 -16.600 1.00 90.62 94 ILE A N 1
ATOM 779 C CA . ILE A 1 94 ? 6.430 -2.723 -15.195 1.00 90.62 94 ILE A CA 1
ATOM 780 C C . ILE A 1 94 ? 5.637 -3.910 -14.636 1.00 90.62 94 ILE A C 1
ATOM 782 O O . ILE A 1 94 ? 5.974 -4.458 -13.586 1.00 90.62 94 ILE A O 1
ATOM 786 N N . MET A 1 95 ? 4.639 -4.377 -15.387 1.00 90.81 95 MET A N 1
ATOM 787 C CA . MET A 1 95 ? 3.756 -5.463 -14.970 1.00 90.81 95 MET A CA 1
ATOM 788 C C . MET A 1 95 ? 4.444 -6.832 -14.892 1.00 90.81 95 MET A C 1
ATOM 790 O O . MET A 1 95 ? 3.908 -7.726 -14.241 1.00 90.81 95 MET A O 1
ATOM 794 N N . ARG A 1 96 ? 5.634 -7.038 -15.467 1.00 92.00 96 ARG A N 1
ATOM 795 C CA . ARG A 1 96 ? 6.391 -8.296 -15.288 1.00 92.00 96 ARG A CA 1
ATOM 796 C C . ARG A 1 96 ? 6.911 -8.487 -13.868 1.00 92.00 96 ARG A C 1
ATOM 798 O O . ARG A 1 96 ? 7.168 -9.621 -13.472 1.00 92.00 96 ARG A O 1
ATOM 805 N N . VAL A 1 97 ? 7.065 -7.409 -13.103 1.00 92.06 97 VAL A N 1
ATOM 806 C CA . VAL A 1 97 ? 7.470 -7.506 -11.702 1.00 92.06 97 VAL A CA 1
ATOM 807 C C . VAL A 1 97 ? 6.269 -7.953 -10.877 1.00 92.06 97 VAL A C 1
ATOM 809 O O . VAL A 1 97 ? 5.250 -7.270 -10.824 1.00 92.06 97 VAL A O 1
ATOM 812 N N . ASP A 1 98 ? 6.376 -9.133 -10.272 1.00 92.12 98 ASP A N 1
ATOM 813 C CA . ASP A 1 98 ? 5.299 -9.729 -9.484 1.00 92.12 98 ASP A CA 1
ATOM 814 C C . ASP A 1 98 ? 5.353 -9.245 -8.019 1.00 92.12 98 ASP A C 1
ATOM 816 O O . ASP A 1 98 ? 6.322 -9.570 -7.320 1.00 92.12 98 ASP A O 1
ATOM 820 N N . PRO A 1 99 ? 4.329 -8.512 -7.522 1.00 91.62 99 PRO A N 1
ATOM 821 C CA . PRO A 1 99 ? 4.253 -8.054 -6.133 1.00 91.62 99 PRO A CA 1
ATOM 822 C C . PRO A 1 99 ? 4.372 -9.174 -5.095 1.00 91.62 99 PRO A C 1
ATOM 824 O O . PRO A 1 99 ? 4.839 -8.924 -3.983 1.00 91.62 99 PRO A O 1
ATOM 827 N N . LYS A 1 100 ? 4.006 -10.415 -5.445 1.00 92.38 100 LYS A N 1
ATOM 828 C CA . LYS A 1 100 ? 4.109 -11.578 -4.552 1.00 92.38 100 LYS A CA 1
ATOM 829 C C . LYS A 1 100 ? 5.528 -11.804 -4.029 1.00 92.38 100 LYS A C 1
ATOM 831 O O . LYS A 1 100 ? 5.701 -12.207 -2.881 1.00 92.38 100 LYS A O 1
ATOM 836 N N . ASN A 1 101 ? 6.543 -11.492 -4.836 1.00 93.69 101 ASN A N 1
ATOM 837 C CA . ASN A 1 101 ? 7.954 -11.664 -4.471 1.00 93.69 101 ASN A CA 1
ATOM 838 C C . ASN A 1 101 ? 8.454 -10.639 -3.440 1.00 93.69 101 ASN A C 1
ATOM 840 O O . ASN A 1 101 ? 9.586 -10.740 -2.970 1.00 93.69 101 ASN A O 1
ATOM 844 N N . PHE A 1 102 ? 7.623 -9.654 -3.094 1.00 93.38 102 PHE A N 1
ATOM 845 C CA . PHE A 1 102 ? 7.969 -8.554 -2.196 1.00 93.38 102 PHE A CA 1
ATOM 846 C C . PHE A 1 102 ? 7.114 -8.539 -0.930 1.00 93.38 102 PHE A C 1
ATOM 848 O O . PHE A 1 102 ? 7.231 -7.618 -0.126 1.00 93.38 102 PHE A O 1
ATOM 855 N N . LEU A 1 103 ? 6.271 -9.551 -0.717 1.00 90.44 103 LEU A N 1
ATOM 856 C CA . LEU A 1 103 ? 5.582 -9.727 0.555 1.00 90.44 103 LEU A CA 1
ATOM 857 C C . LEU A 1 103 ? 6.592 -9.949 1.682 1.00 90.44 103 LEU A C 1
ATOM 859 O O . LEU A 1 103 ? 7.544 -10.722 1.551 1.00 90.44 103 LEU A O 1
ATOM 863 N N . PHE A 1 104 ? 6.354 -9.324 2.831 1.00 87.38 104 PHE A N 1
ATOM 864 C CA . PHE A 1 104 ? 7.069 -9.713 4.037 1.00 87.38 104 PHE A CA 1
ATOM 865 C C . PHE A 1 104 ? 6.675 -11.133 4.447 1.00 87.38 104 PHE A C 1
ATOM 867 O O . PHE A 1 104 ? 5.538 -11.563 4.230 1.00 87.38 104 PHE A O 1
ATOM 874 N N . ALA A 1 105 ? 7.609 -11.836 5.092 1.00 83.75 105 ALA A N 1
ATOM 875 C CA . ALA A 1 105 ? 7.359 -13.159 5.652 1.00 83.75 105 ALA A CA 1
ATOM 876 C C . ALA A 1 105 ? 6.074 -13.175 6.500 1.00 83.75 105 ALA A C 1
ATOM 878 O O . ALA A 1 105 ? 5.787 -12.219 7.225 1.00 83.75 105 ALA A O 1
ATOM 879 N N . ASP A 1 106 ? 5.306 -14.254 6.358 1.00 83.62 106 ASP A N 1
ATOM 880 C CA . ASP A 1 106 ? 4.038 -14.522 7.047 1.00 83.62 106 ASP A CA 1
ATOM 881 C C . ASP A 1 106 ? 2.880 -13.546 6.780 1.00 83.62 106 ASP A C 1
ATOM 883 O O . ASP A 1 106 ? 1.804 -13.742 7.337 1.00 83.62 106 ASP A O 1
ATOM 887 N N . SER A 1 107 ? 3.027 -12.551 5.895 1.00 88.25 107 SER A N 1
ATOM 888 C CA . SER A 1 107 ? 1.967 -11.558 5.628 1.00 88.25 107 SER A CA 1
ATOM 889 C C . SER A 1 107 ? 0.633 -12.199 5.237 1.00 88.25 107 SER A C 1
ATOM 891 O O . SER A 1 107 ? -0.401 -11.873 5.810 1.00 88.25 107 SER A O 1
ATOM 893 N N . LEU A 1 108 ? 0.655 -13.161 4.306 1.00 88.31 108 LEU A N 1
ATOM 894 C CA . LEU A 1 108 ? -0.562 -13.850 3.856 1.00 88.31 108 LEU A CA 1
ATOM 895 C C . LEU A 1 108 ? -1.204 -14.683 4.967 1.00 88.31 108 LEU A C 1
ATOM 897 O O . LEU A 1 108 ? -2.425 -14.714 5.077 1.00 88.31 108 LEU A O 1
ATOM 901 N N . LYS A 1 109 ? -0.380 -15.343 5.790 1.00 84.94 109 LYS A N 1
ATOM 902 C CA . LYS A 1 109 ? -0.856 -16.142 6.921 1.00 84.94 109 LYS A CA 1
ATOM 903 C C . LYS A 1 109 ? -1.493 -15.244 7.979 1.00 84.94 109 LYS A C 1
ATOM 905 O O . LYS A 1 109 ? -2.561 -15.570 8.477 1.00 84.94 109 LYS A O 1
ATOM 910 N N . LEU A 1 110 ? -0.872 -14.105 8.284 1.00 85.56 110 LEU A N 1
ATOM 911 C CA . LEU A 1 110 ? -1.428 -13.132 9.217 1.00 85.56 110 LEU A CA 1
ATOM 912 C C . LEU A 1 110 ? -2.767 -12.586 8.713 1.00 85.56 110 LEU A C 1
ATOM 914 O O . LEU A 1 110 ? -3.730 -12.610 9.464 1.00 85.56 110 LEU A O 1
ATOM 918 N N . ILE A 1 111 ? -2.851 -12.145 7.454 1.00 87.12 111 ILE A N 1
ATOM 919 C CA . ILE A 1 111 ? -4.099 -11.627 6.866 1.00 87.12 111 ILE A CA 1
ATOM 920 C C . ILE A 1 111 ? -5.215 -12.673 6.942 1.00 87.12 111 ILE A C 1
ATOM 922 O O . ILE A 1 111 ? -6.317 -12.364 7.388 1.00 87.12 111 ILE A O 1
ATOM 926 N N . GLU A 1 112 ? -4.921 -13.917 6.561 1.00 84.69 112 GLU A N 1
ATOM 927 C CA . GLU A 1 112 ? -5.871 -15.026 6.658 1.00 84.69 112 GLU A CA 1
ATOM 928 C C . GLU A 1 112 ? -6.334 -15.252 8.102 1.00 84.69 112 GLU A C 1
ATOM 930 O O . GLU A 1 112 ? -7.521 -15.429 8.354 1.00 84.69 112 GLU A O 1
ATOM 935 N N . GLU A 1 113 ? -5.417 -15.226 9.068 1.00 82.19 113 GLU A N 1
ATOM 936 C CA . GLU A 1 113 ? -5.758 -15.402 10.478 1.00 82.19 113 GLU A CA 1
ATOM 937 C C . GLU A 1 113 ? -6.570 -14.238 11.051 1.00 82.19 113 GLU A C 1
ATOM 939 O O . GLU A 1 113 ? -7.506 -14.489 11.810 1.00 82.19 113 GLU A O 1
ATOM 944 N N . LEU A 1 114 ? -6.256 -12.995 10.675 1.00 85.50 114 LEU A N 1
ATOM 945 C CA . LEU A 1 114 ? -7.040 -11.824 11.066 1.00 85.50 114 LEU A CA 1
ATOM 946 C C . LEU A 1 114 ? -8.460 -11.918 10.492 1.00 85.50 114 LEU A C 1
ATOM 948 O O . LEU A 1 114 ? -9.415 -11.644 11.209 1.00 85.50 114 LEU A O 1
ATOM 952 N N . GLY A 1 115 ? -8.619 -12.377 9.249 1.00 81.56 115 GLY A N 1
ATOM 953 C CA . GLY A 1 115 ? -9.919 -12.457 8.577 1.00 81.56 115 GLY A CA 1
ATOM 954 C C . GLY A 1 115 ? -10.870 -13.545 9.082 1.00 81.56 115 GLY A C 1
ATOM 955 O O . GLY A 1 115 ? -12.044 -13.506 8.738 1.00 81.56 115 GLY A O 1
ATOM 956 N N . LYS A 1 116 ? -10.416 -14.506 9.901 1.00 81.12 116 LYS A N 1
ATOM 957 C CA . LYS A 1 116 ? -11.266 -15.633 10.345 1.00 81.12 116 LYS A CA 1
ATOM 958 C C . LYS A 1 116 ? -12.469 -15.209 11.184 1.00 81.12 116 LYS A C 1
ATOM 960 O O . LYS A 1 116 ? -13.528 -15.803 11.044 1.00 81.12 116 LYS A O 1
ATOM 965 N N . ASN A 1 117 ? -12.288 -14.221 12.058 1.00 77.94 117 ASN A N 1
ATOM 966 C CA . ASN A 1 117 ? -13.306 -13.779 13.018 1.00 77.94 117 ASN A CA 1
ATOM 967 C C . ASN A 1 117 ? -13.424 -12.250 13.076 1.00 77.94 117 ASN A C 1
ATOM 969 O O . ASN A 1 117 ? -13.995 -11.723 14.022 1.00 77.94 117 ASN A O 1
ATOM 973 N N . ASN A 1 118 ? -12.828 -11.523 12.129 1.00 83.88 118 ASN A N 1
ATOM 974 C CA . ASN A 1 118 ? -12.778 -10.064 12.167 1.00 83.88 118 ASN A CA 1
ATOM 975 C C . ASN A 1 118 ? -13.086 -9.476 10.798 1.00 83.88 118 ASN A C 1
ATOM 977 O O . ASN A 1 118 ? -12.945 -10.138 9.770 1.00 83.88 118 ASN A O 1
ATOM 981 N N . HIS A 1 119 ? -13.446 -8.200 10.791 1.00 86.38 119 HIS A N 1
ATOM 982 C CA . HIS A 1 119 ? -13.643 -7.459 9.560 1.00 86.38 119 HIS A CA 1
ATOM 983 C C . HIS A 1 119 ? -12.319 -6.873 9.088 1.00 86.38 119 HIS A C 1
ATOM 985 O O . HIS A 1 119 ? -11.617 -6.207 9.851 1.00 86.38 119 HIS A O 1
ATOM 991 N N . LEU A 1 120 ? -11.979 -7.120 7.825 1.00 88.62 120 LEU A N 1
ATOM 992 C CA . LEU A 1 120 ? -10.760 -6.608 7.213 1.00 88.62 120 LEU A CA 1
ATOM 993 C C . LEU A 1 120 ? -11.091 -5.463 6.266 1.00 88.62 120 LEU A C 1
ATOM 995 O O . LEU A 1 120 ? -11.901 -5.615 5.354 1.00 88.62 120 LEU A O 1
ATOM 999 N N . VAL A 1 121 ? -10.419 -4.338 6.462 1.00 91.31 121 VAL A N 1
ATOM 1000 C CA . VAL A 1 121 ? -10.532 -3.151 5.625 1.00 91.31 121 VAL A CA 1
ATOM 1001 C C . VAL A 1 121 ? -9.120 -2.722 5.250 1.00 91.31 121 VAL A C 1
ATOM 1003 O O . VAL A 1 121 ? -8.377 -2.194 6.072 1.00 91.31 121 VAL A O 1
ATOM 1006 N N . PHE A 1 122 ? -8.721 -2.946 4.005 1.00 91.75 122 PHE A N 1
ATOM 1007 C CA . PHE A 1 122 ? -7.450 -2.460 3.489 1.00 91.75 122 PHE A CA 1
ATOM 1008 C C . PHE A 1 122 ? -7.554 -0.962 3.221 1.00 91.75 122 PHE A C 1
ATOM 1010 O O . PHE A 1 122 ? -8.129 -0.556 2.218 1.00 91.75 122 PHE A O 1
ATOM 1017 N N . TYR A 1 123 ? -7.017 -0.149 4.126 1.00 93.50 123 TYR A N 1
ATOM 1018 C CA . TYR A 1 123 ? -6.997 1.307 4.043 1.00 93.50 123 TYR A CA 1
ATOM 1019 C C . TYR A 1 123 ? -5.633 1.773 3.532 1.00 93.50 123 TYR A C 1
ATOM 1021 O O . TYR A 1 123 ? -4.661 1.880 4.285 1.00 93.50 123 TYR A O 1
ATOM 1029 N N . THR A 1 124 ? -5.545 2.021 2.228 1.00 91.25 124 THR A N 1
ATOM 1030 C CA . THR A 1 124 ? -4.266 2.242 1.547 1.00 91.25 124 THR A CA 1
ATOM 1031 C C . THR A 1 124 ? -4.238 3.544 0.758 1.00 91.25 124 THR A C 1
ATOM 1033 O O . THR A 1 124 ? -5.269 4.060 0.329 1.00 91.25 124 THR A O 1
ATOM 1036 N N . GLU A 1 125 ? -3.031 4.071 0.575 1.00 89.75 125 GLU A N 1
ATOM 1037 C CA . GLU A 1 125 ? -2.776 5.283 -0.193 1.00 89.75 125 GLU A CA 1
ATOM 1038 C C . GLU A 1 125 ? -2.271 4.918 -1.584 1.00 89.75 125 GLU A C 1
ATOM 1040 O O . GLU A 1 125 ? -1.361 4.101 -1.724 1.00 89.75 125 GLU A O 1
ATOM 1045 N N . GLY A 1 126 ? -2.827 5.503 -2.639 1.00 85.50 126 GLY A N 1
ATOM 1046 C CA . GLY A 1 126 ? -2.340 5.238 -3.988 1.00 85.50 126 GLY A CA 1
ATOM 1047 C C . GLY A 1 126 ? -3.395 5.382 -5.071 1.00 85.50 126 GLY A C 1
ATOM 1048 O O . GLY A 1 126 ? -4.555 5.682 -4.807 1.00 85.50 126 GLY A O 1
ATOM 1049 N N . ALA A 1 127 ? -3.000 5.099 -6.310 1.00 84.62 127 ALA A N 1
ATOM 1050 C CA . ALA A 1 127 ? -3.954 4.945 -7.396 1.00 84.62 127 ALA A CA 1
ATOM 1051 C C . ALA A 1 127 ? -4.778 3.664 -7.187 1.00 84.62 127 ALA A C 1
ATOM 1053 O O . ALA A 1 127 ? -4.221 2.577 -7.031 1.00 84.62 127 ALA A O 1
ATOM 1054 N N . ALA A 1 128 ? -6.109 3.780 -7.220 1.00 83.94 128 ALA A N 1
ATOM 1055 C CA . ALA A 1 128 ? -6.994 2.667 -6.872 1.00 83.94 128 ALA A CA 1
ATOM 1056 C C . ALA A 1 128 ? -6.759 1.408 -7.715 1.00 83.94 128 ALA A C 1
ATOM 1058 O O . ALA A 1 128 ? -6.678 0.308 -7.175 1.00 83.94 128 ALA A O 1
ATOM 1059 N N . ARG A 1 129 ? -6.571 1.577 -9.029 1.00 84.81 129 ARG A N 1
ATOM 1060 C CA . ARG A 1 129 ? -6.275 0.471 -9.948 1.00 84.81 129 ARG A CA 1
ATOM 1061 C C . ARG A 1 129 ? -5.001 -0.276 -9.547 1.00 84.81 129 ARG A C 1
ATOM 1063 O O . ARG A 1 129 ? -4.996 -1.502 -9.537 1.00 84.81 129 ARG A O 1
ATOM 1070 N N . ASP A 1 130 ? -3.949 0.449 -9.181 1.00 88.56 130 ASP A N 1
ATOM 1071 C CA . ASP A 1 130 ? -2.661 -0.144 -8.821 1.00 88.56 130 ASP A CA 1
ATOM 1072 C C . ASP A 1 130 ? -2.736 -0.888 -7.494 1.00 88.56 130 ASP A C 1
ATOM 1074 O O . ASP A 1 130 ? -2.152 -1.961 -7.357 1.00 88.56 130 ASP A O 1
ATOM 1078 N N . GLN A 1 131 ? -3.464 -0.336 -6.520 1.00 87.88 131 GLN A N 1
ATOM 1079 C CA . GLN A 1 131 ? -3.649 -0.988 -5.228 1.00 87.88 131 GLN A CA 1
ATOM 1080 C C . GLN A 1 131 ? -4.474 -2.271 -5.368 1.00 87.88 131 GLN A C 1
ATOM 1082 O O . GLN A 1 131 ? -4.074 -3.306 -4.839 1.00 87.88 131 GLN A O 1
ATOM 1087 N N . ILE A 1 132 ? -5.545 -2.252 -6.167 1.00 86.94 132 ILE A N 1
ATOM 1088 C CA . ILE A 1 132 ? -6.329 -3.455 -6.484 1.00 86.94 132 ILE A CA 1
ATOM 1089 C C . ILE A 1 132 ? -5.447 -4.506 -7.172 1.00 86.94 132 ILE A C 1
ATOM 1091 O O . ILE A 1 132 ? -5.345 -5.633 -6.691 1.00 86.94 132 ILE A O 1
ATOM 1095 N N . LEU A 1 133 ? -4.720 -4.130 -8.230 1.00 88.44 133 LEU A N 1
ATOM 1096 C CA . LEU A 1 133 ? -3.808 -5.043 -8.929 1.00 88.44 133 LEU A CA 1
ATOM 1097 C C . LEU A 1 133 ? -2.739 -5.622 -7.994 1.00 88.44 133 LEU A C 1
ATOM 1099 O O . LEU A 1 133 ? -2.371 -6.793 -8.104 1.00 88.44 133 LEU A O 1
ATOM 1103 N N . LYS A 1 134 ? -2.224 -4.819 -7.061 1.00 90.19 134 LYS A N 1
ATOM 1104 C CA . LYS A 1 134 ? -1.235 -5.254 -6.073 1.00 90.19 134 LYS A CA 1
ATOM 1105 C C . LYS A 1 134 ? -1.824 -6.283 -5.108 1.00 90.19 134 LYS A C 1
ATOM 1107 O O . LYS A 1 134 ? -1.162 -7.282 -4.826 1.00 90.19 134 LYS A O 1
ATOM 1112 N N . ILE A 1 135 ? -3.057 -6.093 -4.647 1.00 89.06 135 ILE A N 1
ATOM 1113 C CA . ILE A 1 135 ? -3.780 -7.052 -3.796 1.00 89.06 135 ILE A CA 1
ATOM 1114 C C . ILE A 1 135 ? -4.006 -8.373 -4.533 1.00 89.06 135 ILE A C 1
ATOM 1116 O O . ILE A 1 135 ? -3.694 -9.438 -3.995 1.00 89.06 135 ILE A O 1
ATOM 1120 N N . GLU A 1 136 ? -4.492 -8.314 -5.773 1.00 88.44 136 GLU A N 1
ATOM 1121 C CA . GLU A 1 136 ? -4.765 -9.499 -6.592 1.00 88.44 136 GLU A CA 1
ATOM 1122 C C . GLU A 1 136 ? -3.490 -10.300 -6.854 1.00 88.44 136 GLU A C 1
ATOM 1124 O O . GLU A 1 136 ? -3.432 -11.507 -6.607 1.00 88.44 136 GLU A O 1
ATOM 1129 N N . ARG A 1 137 ? -2.436 -9.621 -7.315 1.00 90.75 137 ARG A N 1
ATOM 1130 C CA . ARG A 1 137 ? -1.204 -10.277 -7.768 1.00 90.75 137 ARG A CA 1
ATOM 1131 C C . ARG A 1 137 ? -0.291 -10.714 -6.634 1.00 90.75 137 ARG A C 1
ATOM 1133 O O . ARG A 1 137 ? 0.400 -11.715 -6.774 1.00 90.75 137 ARG A O 1
ATOM 1140 N N . SER A 1 138 ? -0.315 -10.027 -5.493 1.00 90.50 138 SER A N 1
ATOM 1141 C CA . SER A 1 138 ? 0.410 -10.487 -4.301 1.00 90.50 138 SER A CA 1
ATOM 1142 C C . SER A 1 138 ? -0.183 -11.768 -3.703 1.00 90.50 138 SER A C 1
ATOM 1144 O O . SER A 1 138 ? 0.493 -12.463 -2.948 1.00 90.50 138 SER A O 1
ATOM 1146 N N . GLY A 1 139 ? -1.428 -12.112 -4.044 1.00 87.12 139 GLY A N 1
ATOM 1147 C CA . GLY A 1 139 ? -2.157 -13.224 -3.438 1.00 87.12 139 GLY A CA 1
ATOM 1148 C C . GLY A 1 139 ? -2.878 -12.847 -2.143 1.00 87.12 139 GLY A C 1
ATOM 1149 O O . GLY A 1 139 ? -3.524 -13.712 -1.556 1.00 87.12 139 GLY A O 1
ATOM 1150 N N . ILE A 1 140 ? -2.832 -11.575 -1.720 1.00 86.94 140 ILE A N 1
ATOM 1151 C CA . ILE A 1 140 ? -3.672 -11.063 -0.625 1.00 86.94 140 ILE A CA 1
ATOM 1152 C C . ILE A 1 140 ? -5.147 -11.252 -0.994 1.00 86.94 140 ILE A C 1
ATOM 1154 O O . ILE A 1 140 ? -5.888 -11.852 -0.222 1.00 86.94 140 ILE A O 1
ATOM 1158 N N . GLY A 1 141 ? -5.541 -10.867 -2.214 1.00 78.38 141 GLY A N 1
ATOM 1159 C CA . GLY A 1 141 ? -6.905 -11.027 -2.733 1.00 78.38 141 GLY A CA 1
ATOM 1160 C C . GLY A 1 141 ? -7.422 -12.472 -2.689 1.00 78.38 141 GLY A C 1
ATOM 1161 O O . GLY A 1 141 ? -8.594 -12.711 -2.441 1.00 78.38 141 GLY A O 1
ATOM 1162 N N . GLN A 1 142 ? -6.538 -13.462 -2.855 1.00 79.12 142 GLN A N 1
ATOM 1163 C CA . GLN A 1 142 ? -6.907 -14.884 -2.790 1.00 79.12 142 GLN A CA 1
ATOM 1164 C C . GLN A 1 142 ? -7.194 -15.361 -1.359 1.00 79.12 142 GLN A C 1
ATOM 1166 O O . GLN A 1 142 ? -7.880 -16.363 -1.172 1.00 79.12 142 GLN A O 1
ATOM 1171 N N . LYS A 1 143 ? -6.654 -14.669 -0.348 1.00 76.31 143 LYS A N 1
ATOM 1172 C CA . LYS A 1 143 ? -6.917 -14.940 1.073 1.00 76.31 143 LYS A CA 1
ATOM 1173 C C . LYS A 1 143 ? -8.189 -14.270 1.577 1.00 76.31 143 LYS A C 1
ATOM 1175 O O . LYS A 1 143 ? -8.746 -14.713 2.574 1.00 76.31 143 LYS A O 1
ATOM 1180 N N . ILE A 1 144 ? -8.645 -13.245 0.870 1.00 71.31 144 ILE A N 1
ATOM 1181 C CA . ILE A 1 144 ? -9.854 -12.478 1.155 1.00 71.31 144 ILE A CA 1
ATOM 1182 C C . ILE A 1 144 ? -10.798 -12.551 -0.050 1.00 71.31 144 ILE A C 1
ATOM 1184 O O . ILE A 1 144 ? -10.877 -11.628 -0.857 1.00 71.31 144 ILE A O 1
ATOM 1188 N N . LEU A 1 145 ? -11.483 -13.688 -0.206 1.00 66.06 145 LEU A N 1
ATOM 1189 C CA . LEU A 1 145 ? -12.433 -13.898 -1.303 1.00 66.06 145 LEU A CA 1
ATOM 1190 C C . LEU A 1 145 ? -13.570 -12.864 -1.262 1.00 66.06 145 LEU A C 1
ATOM 1192 O O . LEU A 1 145 ? -14.069 -12.529 -0.191 1.00 66.06 145 LEU A O 1
ATOM 1196 N N . GLY A 1 146 ? -13.997 -12.401 -2.441 1.00 74.44 146 GLY A N 1
ATOM 1197 C CA . GLY A 1 146 ? -15.179 -11.543 -2.586 1.00 74.44 146 GLY A CA 1
ATOM 1198 C C . GLY A 1 146 ? -15.005 -10.105 -2.094 1.00 74.44 146 GLY A C 1
ATOM 1199 O O . GLY A 1 146 ? -16.004 -9.467 -1.770 1.00 74.44 146 GLY A O 1
ATOM 1200 N N . TYR A 1 147 ? -13.770 -9.592 -2.017 1.00 82.19 147 TYR A N 1
ATOM 1201 C CA . TYR A 1 147 ? -13.551 -8.219 -1.571 1.00 82.19 147 TYR A CA 1
ATOM 1202 C C . TYR A 1 147 ? -14.191 -7.189 -2.507 1.00 82.19 147 TYR A C 1
ATOM 1204 O O . TYR A 1 147 ? -14.265 -7.375 -3.724 1.00 82.19 147 TYR A O 1
ATOM 1212 N N . GLN A 1 148 ? -14.599 -6.064 -1.928 1.00 85.88 148 GLN A N 1
ATOM 1213 C CA . GLN A 1 148 ? -15.086 -4.904 -2.669 1.00 85.88 148 GLN A CA 1
ATOM 1214 C C . GLN A 1 148 ? -14.071 -3.771 -2.574 1.00 85.88 148 GLN A C 1
ATOM 1216 O O . GLN A 1 148 ? -13.495 -3.541 -1.511 1.00 85.88 148 GLN A O 1
ATOM 1221 N N . ALA A 1 149 ? -13.840 -3.070 -3.682 1.00 86.31 149 ALA A N 1
ATOM 1222 C CA . ALA A 1 149 ? -12.880 -1.978 -3.738 1.00 86.31 149 ALA A CA 1
ATOM 1223 C C . ALA A 1 149 ? -13.567 -0.647 -4.040 1.00 86.31 149 ALA A C 1
ATOM 1225 O O . ALA A 1 149 ? -14.289 -0.524 -5.028 1.00 86.31 149 ALA A O 1
ATOM 1226 N N . PHE A 1 150 ? -13.288 0.356 -3.213 1.00 88.12 150 PHE A N 1
ATOM 1227 C CA . PHE A 1 150 ? -13.873 1.685 -3.302 1.00 88.12 150 PHE A CA 1
ATOM 1228 C C . PHE A 1 150 ? -12.797 2.762 -3.186 1.00 88.12 150 PHE A C 1
ATOM 1230 O O . PHE A 1 150 ? -11.819 2.624 -2.445 1.00 88.12 150 PHE A O 1
ATOM 1237 N N . ARG A 1 151 ? -13.001 3.872 -3.897 1.00 87.88 151 ARG A N 1
ATOM 1238 C CA . ARG A 1 151 ? -12.269 5.117 -3.648 1.00 87.88 151 ARG A CA 1
ATOM 1239 C C . ARG A 1 151 ? -12.978 5.869 -2.535 1.00 87.88 151 ARG A C 1
ATOM 1241 O O . ARG A 1 151 ? -14.199 6.028 -2.573 1.00 87.88 151 ARG A O 1
ATOM 1248 N N . LEU A 1 152 ? -12.234 6.339 -1.542 1.00 86.94 152 LEU A N 1
ATOM 1249 C CA . LEU A 1 152 ? -12.836 7.034 -0.407 1.00 86.94 152 LEU A CA 1
ATOM 1250 C C . LEU A 1 152 ? -13.390 8.406 -0.789 1.00 86.94 152 LEU A C 1
ATOM 1252 O O . LEU A 1 152 ? -14.346 8.867 -0.172 1.00 86.94 152 LEU A O 1
ATOM 1256 N N . GLU A 1 153 ? -12.848 9.041 -1.823 1.00 86.19 153 GLU A N 1
ATOM 1257 C CA . GLU A 1 153 ? -13.372 10.291 -2.368 1.00 86.19 153 GLU A CA 1
ATOM 1258 C C . GLU A 1 153 ? -14.789 10.123 -2.927 1.00 86.19 153 GLU A C 1
ATOM 1260 O O . GLU A 1 153 ? -15.616 11.015 -2.741 1.00 86.19 153 GLU A O 1
ATOM 1265 N N . ASP A 1 154 ? -15.085 8.977 -3.544 1.00 86.06 154 ASP A N 1
ATOM 1266 C CA . ASP A 1 154 ? -16.416 8.669 -4.076 1.00 86.06 154 ASP A CA 1
ATOM 1267 C C . ASP A 1 154 ? -17.394 8.402 -2.922 1.00 86.06 154 ASP A C 1
ATOM 1269 O O . ASP A 1 154 ? -18.486 8.964 -2.873 1.00 86.06 154 ASP A O 1
ATOM 1273 N N . LEU A 1 155 ? -16.970 7.631 -1.914 1.00 86.88 155 LEU A N 1
ATOM 1274 C CA . LEU A 1 155 ? -17.787 7.358 -0.724 1.00 86.88 155 LEU A CA 1
ATOM 1275 C C . LEU A 1 155 ? -18.114 8.629 0.070 1.00 86.88 155 LEU A C 1
ATOM 1277 O O . LEU A 1 155 ? -19.220 8.768 0.591 1.00 86.88 155 LEU A O 1
ATOM 1281 N N . ARG A 1 156 ? -17.186 9.590 0.123 1.00 85.31 156 ARG A N 1
ATOM 1282 C CA . ARG A 1 156 ? -17.402 10.896 0.761 1.00 85.31 156 ARG A CA 1
ATOM 1283 C C . ARG A 1 156 ? -18.502 11.715 0.102 1.00 85.31 156 ARG A C 1
ATOM 1285 O O . ARG A 1 156 ? -19.238 12.392 0.812 1.00 85.31 156 ARG A O 1
ATOM 1292 N N . GLN A 1 157 ? -18.619 11.665 -1.225 1.00 86.12 157 GLN A N 1
ATOM 1293 C CA . GLN A 1 157 ? -19.690 12.364 -1.950 1.00 86.12 157 GLN A CA 1
ATOM 1294 C C . GLN A 1 157 ? -21.076 11.832 -1.566 1.00 86.12 157 GLN A C 1
ATOM 1296 O O . GLN A 1 157 ? -22.060 12.564 -1.635 1.00 86.12 157 GLN A O 1
ATOM 1301 N N . HIS A 1 158 ? -21.126 10.585 -1.102 1.00 84.81 158 HIS A N 1
ATOM 1302 C CA . HIS A 1 158 ? -22.323 9.896 -0.639 1.00 84.81 158 HIS A CA 1
ATOM 1303 C C . HIS A 1 158 ? -22.351 9.723 0.886 1.00 84.81 158 HIS A C 1
ATOM 1305 O O . HIS A 1 158 ? -22.903 8.746 1.371 1.00 84.81 158 HIS A O 1
ATOM 1311 N N . ASN A 1 159 ? -21.711 10.622 1.651 1.00 84.06 159 ASN A N 1
ATOM 1312 C CA . ASN A 1 159 ? -21.711 10.622 3.125 1.00 84.06 159 ASN A CA 1
ATOM 1313 C C . ASN A 1 159 ? -21.400 9.261 3.784 1.00 84.06 159 ASN A C 1
ATOM 1315 O O . ASN A 1 159 ? -21.827 8.999 4.913 1.00 84.06 159 ASN A O 1
ATOM 1319 N N . TYR A 1 160 ? -20.624 8.423 3.092 1.00 87.56 160 TYR A N 1
ATOM 1320 C CA . TYR A 1 160 ? -20.288 7.058 3.486 1.00 87.56 160 TYR A CA 1
ATOM 1321 C C . TYR A 1 160 ? -21.484 6.110 3.663 1.00 87.56 160 TYR A C 1
ATOM 1323 O O . TYR A 1 160 ? -21.337 5.102 4.350 1.00 87.56 160 TYR A O 1
ATOM 1331 N N . ASP A 1 161 ? -22.631 6.377 3.033 1.00 84.69 161 ASP A N 1
ATOM 1332 C CA . ASP A 1 161 ? -23.852 5.570 3.187 1.00 84.69 161 ASP A CA 1
ATOM 1333 C C . ASP A 1 161 ? -23.589 4.076 2.915 1.00 84.69 161 ASP A C 1
ATOM 1335 O O . ASP A 1 161 ? -23.931 3.230 3.731 1.00 84.69 161 ASP A O 1
ATOM 1339 N N . LEU A 1 162 ? -22.819 3.751 1.868 1.00 84.38 162 LEU A N 1
ATOM 1340 C CA . LEU A 1 162 ? -22.433 2.365 1.559 1.00 84.38 162 LEU A CA 1
ATOM 1341 C C . LEU A 1 162 ? -21.602 1.681 2.660 1.00 84.38 162 LEU A C 1
ATOM 1343 O O . LEU A 1 162 ? -21.694 0.468 2.834 1.00 84.38 162 LEU A O 1
ATOM 1347 N N . LEU A 1 163 ? -20.759 2.428 3.384 1.00 84.00 163 LEU A N 1
ATOM 1348 C CA . LEU A 1 163 ? -19.983 1.859 4.491 1.00 84.00 163 LEU A CA 1
ATOM 1349 C C . LEU A 1 163 ? -20.849 1.657 5.732 1.00 84.00 163 LEU A C 1
ATOM 1351 O O . LEU A 1 163 ? -20.639 0.679 6.442 1.00 84.00 163 LEU A O 1
ATOM 1355 N N . LYS A 1 164 ? -21.807 2.556 5.979 1.00 83.12 164 LYS A N 1
ATOM 1356 C CA . LYS A 1 164 ? -22.784 2.404 7.063 1.00 83.12 164 LYS A CA 1
ATOM 1357 C C . LYS A 1 164 ? -23.660 1.180 6.824 1.00 83.12 164 LYS A C 1
ATOM 1359 O O . LYS A 1 164 ? -23.734 0.316 7.689 1.00 83.12 164 LYS A O 1
ATOM 1364 N N . ASP A 1 165 ? -24.180 1.032 5.607 1.00 83.75 165 ASP A N 1
ATOM 1365 C CA . ASP A 1 165 ? -24.948 -0.150 5.213 1.00 83.75 165 ASP A CA 1
ATOM 1366 C C . ASP A 1 165 ? -24.121 -1.433 5.393 1.00 83.75 165 ASP A C 1
ATOM 1368 O O . ASP A 1 165 ? -24.600 -2.416 5.950 1.00 83.75 165 ASP A O 1
ATOM 1372 N N . TRP A 1 166 ? -22.845 -1.428 4.985 1.00 83.81 166 TRP A N 1
ATOM 1373 C CA . TRP A 1 166 ? -21.948 -2.572 5.185 1.00 83.81 166 TRP A CA 1
ATOM 1374 C C . TRP A 1 166 ? -21.728 -2.900 6.670 1.00 83.81 166 TRP A C 1
ATOM 1376 O O . TRP A 1 166 ? -21.680 -4.076 7.037 1.00 83.81 166 TRP A O 1
ATOM 1386 N N . VAL A 1 167 ? -21.623 -1.890 7.541 1.00 78.75 167 VAL A N 1
ATOM 1387 C CA . VAL A 1 167 ? -21.481 -2.089 8.994 1.00 78.75 167 VAL A CA 1
ATOM 1388 C C . VAL A 1 167 ? -22.678 -2.849 9.576 1.00 78.75 167 VAL A C 1
ATOM 1390 O O . VAL A 1 167 ? -22.466 -3.693 10.457 1.00 78.75 167 VAL A O 1
ATOM 1393 N N . ASP A 1 168 ? -23.876 -2.602 9.047 1.00 75.69 168 ASP A N 1
ATOM 1394 C CA . ASP A 1 168 ? -25.146 -3.179 9.504 1.00 75.69 168 ASP A CA 1
ATOM 1395 C C . ASP A 1 168 ? -25.437 -4.584 8.942 1.00 75.69 168 ASP A C 1
ATOM 1397 O O . ASP A 1 168 ? -26.363 -5.255 9.400 1.00 75.69 168 ASP A O 1
ATOM 1401 N N . THR A 1 169 ? -24.652 -5.064 7.973 1.00 73.38 169 THR A N 1
ATOM 1402 C CA . THR A 1 169 ? -24.835 -6.403 7.381 1.00 73.38 169 THR A CA 1
ATOM 1403 C C . THR A 1 169 ? -24.175 -7.523 8.193 1.00 73.38 169 THR A C 1
ATOM 1405 O O . THR A 1 169 ? -23.086 -7.358 8.743 1.00 73.38 169 THR A O 1
ATOM 1408 N N . ASP A 1 170 ? -24.807 -8.703 8.229 1.00 68.25 170 ASP A N 1
ATOM 1409 C CA . ASP A 1 170 ? -24.247 -9.903 8.878 1.00 68.25 170 ASP A CA 1
ATOM 1410 C C . ASP A 1 170 ? -23.043 -10.476 8.104 1.00 68.25 170 ASP A C 1
ATOM 1412 O O . ASP A 1 170 ? -22.076 -10.964 8.696 1.00 68.25 170 ASP A O 1
ATOM 1416 N N . GLU A 1 171 ? -23.074 -10.388 6.771 1.00 69.00 171 GLU A N 1
ATOM 1417 C CA . GLU A 1 171 ? -21.974 -10.786 5.893 1.00 69.00 171 GLU A CA 1
ATOM 1418 C C . GLU A 1 171 ? -21.137 -9.568 5.514 1.00 69.00 171 GLU A C 1
ATOM 1420 O O . GLU A 1 171 ? -21.523 -8.767 4.668 1.00 69.00 171 GLU A O 1
ATOM 1425 N N . LYS A 1 172 ? -19.952 -9.452 6.115 1.00 73.00 172 LYS A N 1
ATOM 1426 C CA . LYS A 1 172 ? -19.046 -8.326 5.873 1.00 73.00 172 LYS A CA 1
ATOM 1427 C C . LYS A 1 172 ? -17.857 -8.778 5.031 1.00 73.00 172 LYS A C 1
ATOM 1429 O O . LYS A 1 172 ? -16.841 -9.196 5.602 1.00 73.00 172 LYS A O 1
ATOM 1434 N N . PRO A 1 173 ? -17.958 -8.740 3.687 1.00 77.81 173 PRO A N 1
ATOM 1435 C CA . PRO A 1 173 ? -16.824 -9.058 2.836 1.00 77.81 173 PRO A CA 1
ATOM 1436 C C . PRO A 1 173 ? -15.677 -8.083 3.128 1.00 77.81 173 PRO A C 1
ATOM 1438 O O . PRO A 1 173 ? -15.934 -6.918 3.452 1.00 77.81 173 PRO A O 1
ATOM 1441 N N . PRO A 1 174 ? -14.414 -8.519 3.001 1.00 81.62 174 PRO A N 1
ATOM 1442 C CA . PRO A 1 174 ? -13.272 -7.629 3.135 1.00 81.62 174 PRO A CA 1
ATOM 1443 C C . PRO A 1 174 ? -13.392 -6.414 2.208 1.00 81.62 174 PRO A C 1
ATOM 1445 O O . PRO A 1 174 ? -13.777 -6.537 1.045 1.00 81.62 174 PRO A O 1
ATOM 1448 N N . LEU A 1 175 ? -13.045 -5.235 2.714 1.00 86.25 175 LEU A N 1
ATOM 1449 C CA . LEU A 1 175 ? -13.079 -3.995 1.944 1.00 86.25 175 LEU A CA 1
ATOM 1450 C C . LEU A 1 175 ? -11.674 -3.569 1.546 1.00 86.25 175 LEU A C 1
ATOM 1452 O O . LEU A 1 175 ? -10.717 -3.750 2.294 1.00 86.25 175 LEU A O 1
ATOM 1456 N N . VAL A 1 176 ? -11.557 -2.941 0.385 1.00 84.62 176 VAL A N 1
ATOM 1457 C CA . VAL A 1 176 ? -10.369 -2.211 -0.048 1.00 84.62 176 VAL A CA 1
ATOM 1458 C C . VAL A 1 176 ? -10.777 -0.761 -0.228 1.00 84.62 176 VAL A C 1
ATOM 1460 O O . VAL A 1 176 ? -11.520 -0.422 -1.144 1.00 84.62 176 VAL A O 1
ATOM 1463 N N . LEU A 1 177 ? -10.304 0.094 0.666 1.00 85.94 177 LEU A N 1
ATOM 1464 C CA . LEU A 1 177 ? -10.584 1.518 0.683 1.00 85.94 177 LEU A CA 1
ATOM 1465 C C . LEU A 1 177 ? -9.317 2.271 0.312 1.00 85.94 177 LEU A C 1
ATOM 1467 O O . LEU A 1 177 ? -8.323 2.269 1.041 1.00 85.94 177 LEU A O 1
ATOM 1471 N N . VAL A 1 178 ? -9.361 2.917 -0.843 1.00 83.12 178 VAL A N 1
ATOM 1472 C CA . VAL A 1 178 ? -8.238 3.693 -1.352 1.00 83.12 178 VAL A CA 1
ATOM 1473 C C . VAL A 1 178 ? -8.494 5.159 -1.035 1.00 83.12 178 VAL A C 1
ATOM 1475 O O . VAL A 1 178 ? -9.436 5.743 -1.563 1.00 83.12 178 VAL A O 1
ATOM 1478 N N . ASP A 1 179 ? -7.676 5.738 -0.156 1.00 84.00 179 ASP A N 1
ATOM 1479 C CA . ASP A 1 179 ? -7.651 7.178 0.122 1.00 84.00 179 ASP A CA 1
ATOM 1480 C C . ASP A 1 179 ? -6.393 7.752 -0.500 1.00 84.00 179 ASP A C 1
ATOM 1482 O O . ASP A 1 179 ? -5.290 7.410 -0.078 1.00 84.00 179 ASP A O 1
ATOM 1486 N N . SER A 1 180 ? -6.534 8.652 -1.466 1.00 76.69 180 SER A N 1
ATOM 1487 C CA . SER A 1 180 ? -5.385 9.169 -2.208 1.00 76.69 180 SER A CA 1
ATOM 1488 C C . SER A 1 180 ? -4.344 9.852 -1.321 1.00 76.69 180 SER A C 1
ATOM 1490 O O . SER A 1 180 ? -3.215 9.995 -1.760 1.00 76.69 180 SER A O 1
ATOM 1492 N N . ASN A 1 181 ? -4.698 10.306 -0.111 1.00 77.50 181 ASN A N 1
ATOM 1493 C CA . ASN A 1 181 ? -3.763 10.977 0.802 1.00 77.50 181 ASN A CA 1
ATOM 1494 C C . ASN A 1 181 ? -3.899 10.539 2.274 1.00 77.50 181 ASN A C 1
ATOM 1496 O O . ASN A 1 181 ? -3.380 11.220 3.161 1.00 77.50 181 ASN A O 1
ATOM 1500 N N . LYS A 1 182 ? -4.666 9.480 2.556 1.00 84.25 182 LYS A N 1
ATOM 1501 C CA . LYS A 1 182 ? -5.046 9.034 3.911 1.00 84.25 182 LYS A CA 1
ATOM 1502 C C . LYS A 1 182 ? -5.601 10.128 4.836 1.00 84.25 182 LYS A C 1
ATOM 1504 O O . LYS A 1 182 ? -5.461 10.051 6.057 1.00 84.25 182 LYS A O 1
ATOM 1509 N N . LYS A 1 183 ? -6.264 11.147 4.284 1.00 84.12 183 LYS A N 1
ATOM 1510 C CA . LYS A 1 183 ? -6.784 12.288 5.065 1.00 84.12 183 LYS A CA 1
ATOM 1511 C C . LYS A 1 183 ? -8.140 12.016 5.712 1.00 84.12 183 LYS A C 1
ATOM 1513 O O . LYS A 1 183 ? -8.595 12.817 6.523 1.00 84.12 183 LYS A O 1
ATOM 1518 N N . SER A 1 184 ? -8.792 10.913 5.358 1.00 86.06 184 SER A N 1
ATOM 1519 C CA . SER A 1 184 ? -10.168 10.618 5.765 1.00 86.06 184 SER A CA 1
ATOM 1520 C C . SER A 1 184 ? -10.258 9.720 7.002 1.00 86.06 184 SER A C 1
ATOM 1522 O O . SER A 1 184 ? -11.349 9.260 7.331 1.00 86.06 184 SER A O 1
ATOM 1524 N N . LEU A 1 185 ? -9.139 9.468 7.698 1.00 91.88 185 LEU A N 1
ATOM 1525 C CA . LEU A 1 185 ? -9.072 8.509 8.806 1.00 91.88 185 LEU A CA 1
ATOM 1526 C C . LEU A 1 185 ? -10.109 8.791 9.902 1.00 91.88 185 LEU A C 1
ATOM 1528 O O . LEU A 1 185 ? -10.777 7.861 10.338 1.00 91.88 185 LEU A O 1
ATOM 1532 N N . LYS A 1 186 ? -10.275 10.053 10.323 1.00 91.69 186 LYS A N 1
ATOM 1533 C CA . LYS A 1 186 ? -11.238 10.416 11.377 1.00 91.69 186 LYS A CA 1
ATOM 1534 C C . LYS A 1 186 ? -12.668 10.035 10.995 1.00 91.69 186 LYS A C 1
ATOM 1536 O O . LYS A 1 186 ? -13.299 9.276 11.718 1.00 91.69 186 LYS A O 1
ATOM 1541 N N . SER A 1 187 ? -13.130 10.478 9.826 1.00 89.75 187 SER A N 1
ATOM 1542 C CA . SER A 1 187 ? -14.471 10.154 9.327 1.00 89.75 187 SER A CA 1
ATOM 1543 C C . SER A 1 187 ? -14.665 8.652 9.118 1.00 89.75 187 SER A C 1
ATOM 1545 O O . SER A 1 187 ? -15.731 8.122 9.408 1.00 89.75 187 SER A O 1
ATOM 1547 N N . LEU A 1 188 ? -13.628 7.945 8.661 1.00 90.12 188 LEU A N 1
ATOM 1548 C CA . LEU A 1 188 ? -13.678 6.496 8.485 1.00 90.12 188 LEU A CA 1
ATOM 1549 C C . LEU A 1 188 ? -13.829 5.756 9.824 1.00 90.12 188 LEU A C 1
ATOM 1551 O O . LEU A 1 188 ? -14.631 4.833 9.944 1.00 90.12 188 LEU A O 1
ATOM 1555 N N . VAL A 1 189 ? -13.062 6.169 10.834 1.00 90.69 189 VAL A N 1
ATOM 1556 C CA . VAL A 1 189 ? -13.125 5.614 12.192 1.00 90.69 189 VAL A CA 1
ATOM 1557 C C . VAL A 1 189 ? -14.485 5.890 12.829 1.00 90.69 189 VAL A C 1
ATOM 1559 O O . VAL A 1 189 ? -15.041 4.991 13.452 1.00 90.69 189 VAL A O 1
ATOM 1562 N N . GLU A 1 190 ? -15.039 7.089 12.647 1.00 89.38 190 GLU A N 1
ATOM 1563 C CA . GLU A 1 190 ? -16.380 7.446 13.124 1.00 89.38 190 GLU A CA 1
ATOM 1564 C C . GLU A 1 190 ? 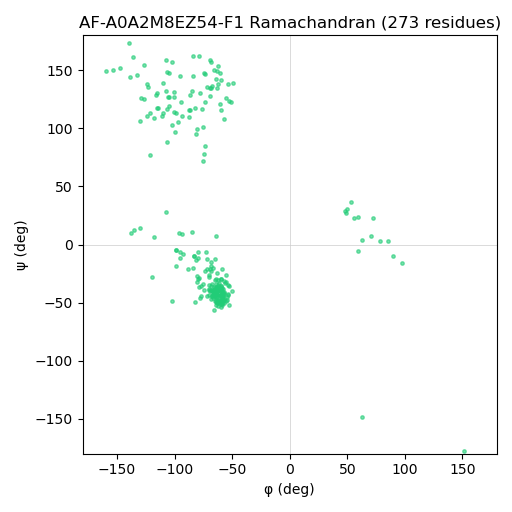-17.448 6.519 12.521 1.00 89.38 190 GLU A C 1
ATOM 1566 O O . GLU A 1 190 ? -18.212 5.927 13.280 1.00 89.38 190 GLU A O 1
ATOM 1571 N N . VAL A 1 191 ? -17.423 6.285 11.202 1.00 88.88 191 VAL A N 1
ATOM 1572 C CA . VAL A 1 191 ? -18.346 5.351 10.525 1.00 88.88 191 VAL A CA 1
ATOM 1573 C C . VAL A 1 191 ? -18.233 3.935 11.094 1.00 88.88 191 VAL A C 1
ATOM 1575 O O . VAL A 1 191 ? -19.234 3.331 11.464 1.00 88.88 191 VAL A O 1
ATOM 1578 N N . PHE A 1 192 ? -17.020 3.393 11.232 1.00 87.88 192 PHE A N 1
ATOM 1579 C CA . PHE A 1 192 ? -16.858 2.038 11.772 1.00 87.88 192 PHE A CA 1
ATOM 1580 C C . PHE A 1 192 ? -17.138 1.934 13.274 1.00 87.88 192 PHE A C 1
ATOM 1582 O O . PHE A 1 192 ? -17.439 0.844 13.764 1.00 87.88 192 PHE A O 1
ATOM 1589 N N . SER A 1 193 ? -17.073 3.041 14.017 1.00 84.38 193 SER A N 1
ATOM 1590 C CA . SER A 1 193 ? -17.401 3.052 15.444 1.00 84.38 193 SER A CA 1
ATOM 1591 C C . SER A 1 193 ? -18.892 2.832 15.714 1.00 84.38 193 SER A C 1
ATOM 1593 O O . SER A 1 193 ? -19.243 2.343 16.792 1.00 84.38 193 SER A O 1
ATOM 1595 N N . GLU A 1 194 ? -19.761 3.090 14.728 1.00 81.19 194 GLU A N 1
ATOM 1596 C CA . GLU A 1 194 ? -21.199 2.796 14.799 1.00 81.19 194 GLU A CA 1
ATOM 1597 C C . GLU A 1 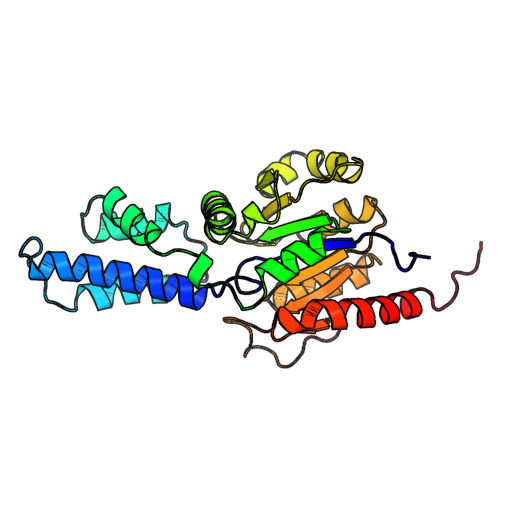194 ? -21.456 1.295 15.023 1.00 81.19 194 GLU A C 1
ATOM 1599 O O . GLU A 1 194 ? -22.369 0.926 15.763 1.00 81.19 194 GLU A O 1
ATOM 1604 N N . ALA A 1 195 ? -20.552 0.435 14.532 1.00 72.94 195 ALA A N 1
ATOM 1605 C CA . ALA A 1 195 ? -20.571 -1.011 14.757 1.00 72.94 195 ALA A CA 1
ATOM 1606 C C . ALA A 1 195 ? -20.364 -1.413 16.232 1.00 72.94 195 ALA A C 1
ATOM 1608 O O . ALA A 1 195 ? -20.527 -2.581 16.586 1.00 72.94 195 ALA A O 1
ATOM 1609 N N . ARG A 1 196 ? -19.935 -0.477 17.096 1.00 76.94 196 ARG A N 1
ATOM 1610 C CA . ARG A 1 196 ? -19.519 -0.705 18.496 1.00 76.94 196 ARG A CA 1
ATOM 1611 C C . ARG A 1 196 ? -18.409 -1.748 18.657 1.00 76.94 196 ARG A C 1
ATOM 1613 O O . ARG A 1 196 ? -18.240 -2.330 19.729 1.00 76.94 196 ARG A O 1
ATOM 1620 N N . MET A 1 197 ? -17.640 -1.971 17.598 1.00 78.50 197 MET A N 1
ATOM 1621 C CA . MET A 1 197 ? -16.503 -2.882 17.583 1.00 78.50 197 MET A CA 1
ATOM 1622 C C . MET A 1 197 ? -15.212 -2.102 17.841 1.00 78.50 197 MET A C 1
ATOM 1624 O O . MET A 1 197 ? -15.088 -0.966 17.377 1.00 78.50 197 MET A O 1
ATOM 1628 N N . PRO A 1 198 ? -14.224 -2.676 18.550 1.00 83.94 198 PRO A N 1
ATOM 1629 C CA . PRO A 1 198 ? -12.911 -2.061 18.619 1.00 83.94 198 PRO A CA 1
ATOM 1630 C C . PRO A 1 198 ? -12.258 -2.038 17.236 1.00 83.94 198 PRO A C 1
ATOM 1632 O O . PRO A 1 198 ? -12.352 -2.996 16.460 1.00 83.94 198 PRO A O 1
ATOM 1635 N N . ILE A 1 199 ? -11.551 -0.949 16.955 1.00 90.19 199 ILE A N 1
ATOM 1636 C CA . ILE A 1 199 ? -10.871 -0.735 15.680 1.00 90.19 199 ILE A CA 1
ATOM 1637 C C . ILE A 1 199 ? -9.372 -0.892 15.913 1.00 90.19 199 ILE A C 1
ATOM 1639 O O . ILE A 1 199 ? -8.817 -0.310 16.842 1.00 90.19 199 ILE A O 1
ATOM 1643 N N . VAL A 1 200 ? -8.695 -1.659 15.065 1.00 91.69 200 VAL A N 1
ATOM 1644 C CA . VAL A 1 200 ? -7.236 -1.790 15.069 1.00 91.69 200 VAL A CA 1
ATOM 1645 C C . VAL A 1 200 ? -6.705 -1.202 13.772 1.00 91.69 200 VAL A C 1
ATOM 1647 O O . VAL A 1 200 ? -7.019 -1.705 12.697 1.00 91.69 200 VAL A O 1
ATOM 1650 N N . LEU A 1 201 ? -5.898 -0.145 13.863 1.00 94.56 201 LEU A N 1
ATOM 1651 C CA . LEU A 1 201 ? -5.247 0.466 12.704 1.00 94.56 201 LEU A CA 1
ATOM 1652 C C . LEU A 1 201 ? -3.800 0.002 12.617 1.00 94.56 201 LEU A C 1
ATOM 1654 O O . LEU A 1 201 ? -3.051 0.165 13.574 1.00 94.56 201 LEU A O 1
ATOM 1658 N N . VAL A 1 202 ? -3.402 -0.518 11.462 1.00 93.19 202 VAL A N 1
ATOM 1659 C CA . VAL A 1 202 ? -2.066 -1.053 11.197 1.00 93.19 202 VAL A CA 1
ATOM 1660 C C . VAL A 1 202 ? -1.461 -0.291 10.029 1.00 93.19 202 VAL A C 1
ATOM 1662 O O . VAL A 1 202 ? -1.940 -0.407 8.904 1.00 93.19 202 VAL A O 1
ATOM 1665 N N . ASP A 1 203 ? -0.412 0.483 10.292 1.00 94.31 203 ASP A N 1
ATOM 1666 C CA . ASP A 1 203 ? 0.191 1.379 9.299 1.00 94.31 203 ASP A CA 1
ATOM 1667 C C . ASP A 1 203 ? 1.705 1.515 9.525 1.00 94.31 203 ASP A C 1
ATOM 1669 O O . ASP A 1 203 ? 2.186 1.373 10.657 1.00 94.31 203 ASP A O 1
ATOM 1673 N N . ASP A 1 204 ? 2.477 1.776 8.468 1.00 91.56 204 ASP A N 1
ATOM 1674 C CA . ASP A 1 204 ? 3.920 2.025 8.568 1.00 91.56 204 ASP A CA 1
ATOM 1675 C C . ASP A 1 204 ? 4.250 3.509 8.805 1.00 91.56 204 ASP A C 1
ATOM 1677 O O . ASP A 1 204 ? 5.322 3.830 9.338 1.00 91.56 204 ASP A O 1
ATOM 1681 N N . LYS A 1 205 ? 3.329 4.422 8.469 1.00 91.75 205 LYS A N 1
ATOM 1682 C CA . LYS A 1 205 ? 3.526 5.874 8.505 1.00 91.75 205 LYS A CA 1
ATOM 1683 C C . LYS A 1 205 ? 3.333 6.433 9.914 1.00 91.75 205 LYS A C 1
ATOM 1685 O O . LYS A 1 205 ? 2.215 6.458 10.430 1.00 91.75 205 LYS A O 1
ATOM 1690 N N . PRO A 1 206 ? 4.374 7.031 10.529 1.00 92.44 206 PRO A N 1
ATOM 1691 C CA . PRO A 1 206 ? 4.258 7.603 11.869 1.00 92.44 206 PRO A CA 1
ATOM 1692 C C . PRO A 1 206 ? 3.209 8.713 11.997 1.00 92.44 206 PRO A C 1
ATOM 1694 O O . PRO A 1 206 ? 2.662 8.891 13.079 1.00 92.44 206 PRO A O 1
ATOM 1697 N N . GLY A 1 207 ? 2.953 9.474 10.925 1.00 92.38 207 GLY A N 1
ATOM 1698 C CA . GLY A 1 207 ? 1.912 10.508 10.905 1.00 92.38 207 GLY A CA 1
ATOM 1699 C C . GLY A 1 207 ? 0.521 9.913 11.115 1.00 92.38 207 GLY A C 1
ATOM 1700 O O . GLY A 1 207 ? -0.144 10.271 12.076 1.00 92.38 207 GLY A O 1
ATOM 1701 N N . VAL A 1 208 ? 0.166 8.905 10.313 1.00 94.06 208 VAL A N 1
ATOM 1702 C CA . VAL A 1 208 ? -1.125 8.202 10.393 1.00 94.06 208 VAL A CA 1
ATOM 1703 C C . VAL A 1 208 ? -1.336 7.567 11.773 1.00 94.06 208 VAL A C 1
ATOM 1705 O O . VAL A 1 208 ? -2.420 7.646 12.348 1.00 94.06 208 VAL A O 1
ATOM 1708 N N . ILE A 1 209 ? -0.282 6.982 12.352 1.00 95.38 209 ILE A N 1
ATOM 1709 C CA . ILE A 1 209 ? -0.337 6.407 13.703 1.00 95.38 209 ILE A CA 1
ATOM 1710 C C . ILE A 1 209 ? -0.581 7.478 14.777 1.00 95.38 209 ILE A C 1
ATOM 1712 O O . ILE A 1 209 ? -1.320 7.220 15.727 1.00 95.38 209 ILE A O 1
ATOM 1716 N N . ARG A 1 210 ? 0.023 8.668 14.659 1.00 95.25 210 ARG A N 1
ATOM 1717 C CA . ARG A 1 210 ? -0.228 9.778 15.596 1.00 95.25 210 ARG A CA 1
ATOM 1718 C C . ARG A 1 210 ? -1.652 10.301 15.465 1.00 95.25 210 ARG A C 1
ATOM 1720 O O . ARG A 1 210 ? -2.319 10.423 16.485 1.00 95.25 210 ARG A O 1
ATOM 1727 N N . ASP A 1 211 ? -2.132 10.481 14.238 1.00 95.12 211 ASP A N 1
ATOM 1728 C CA . ASP A 1 211 ? -3.507 10.908 13.980 1.00 95.12 211 ASP A CA 1
ATOM 1729 C C . ASP A 1 211 ? -4.508 9.937 14.625 1.00 95.12 211 ASP A C 1
ATOM 1731 O O . ASP A 1 211 ? -5.462 10.359 15.269 1.00 95.12 211 ASP A O 1
ATOM 1735 N N . ALA A 1 212 ? -4.259 8.628 14.545 1.00 95.25 212 ALA A N 1
ATOM 1736 C CA . ALA A 1 212 ? -5.085 7.616 15.203 1.00 95.25 212 ALA A CA 1
ATOM 1737 C C . ALA A 1 212 ? -5.089 7.724 16.738 1.00 95.25 212 ALA A C 1
ATOM 1739 O O . ALA A 1 212 ? -6.129 7.545 17.374 1.00 95.25 212 ALA A O 1
ATOM 1740 N N . ILE A 1 213 ? -3.940 8.025 17.347 1.00 94.31 213 ILE A N 1
ATOM 1741 C CA . ILE A 1 213 ? -3.849 8.260 18.795 1.00 94.31 213 ILE A CA 1
ATOM 1742 C C . ILE A 1 213 ? -4.679 9.486 19.181 1.00 94.31 213 ILE A C 1
ATOM 1744 O O . ILE A 1 213 ? -5.412 9.443 20.171 1.00 94.31 213 ILE A O 1
ATOM 1748 N N . ASP A 1 214 ? -4.561 10.564 18.411 1.00 94.69 214 ASP A N 1
ATOM 1749 C CA . ASP A 1 214 ? -5.261 11.815 18.681 1.00 94.69 214 ASP A CA 1
ATOM 1750 C C . ASP A 1 214 ? -6.774 11.642 18.490 1.00 94.69 214 ASP A C 1
ATOM 1752 O O . ASP A 1 214 ? -7.538 11.979 19.394 1.00 94.69 214 ASP A O 1
ATOM 1756 N N . ILE A 1 215 ? -7.210 10.968 17.418 1.00 93.50 215 ILE A N 1
ATOM 1757 C CA . ILE A 1 215 ? -8.615 10.588 17.199 1.00 93.50 215 ILE A CA 1
ATOM 1758 C C . ILE A 1 215 ? -9.154 9.786 18.387 1.00 93.50 215 ILE A C 1
ATOM 1760 O O . ILE A 1 215 ? -10.223 10.115 18.900 1.00 93.50 215 ILE A O 1
ATOM 1764 N N . SER A 1 216 ? -8.430 8.763 18.859 1.00 91.25 216 SER A N 1
ATOM 1765 C CA . SER A 1 216 ? -8.876 7.943 19.997 1.00 91.25 216 SER A CA 1
ATOM 1766 C C . SER A 1 216 ? -9.087 8.781 21.263 1.00 91.25 216 SER A C 1
ATOM 1768 O O . SER A 1 216 ? -10.088 8.611 21.958 1.00 91.25 216 SER A O 1
ATOM 1770 N N . LYS A 1 217 ? -8.184 9.728 21.545 1.00 90.19 217 LYS A N 1
ATOM 1771 C CA . LYS A 1 217 ? -8.286 10.622 22.710 1.00 90.19 217 LYS A CA 1
ATOM 1772 C C . LYS A 1 217 ? -9.422 11.632 22.584 1.00 90.19 217 LYS A C 1
ATOM 1774 O O . LYS A 1 217 ? -10.119 11.873 23.562 1.00 90.19 217 LYS A O 1
ATOM 1779 N N . GLU A 1 218 ? -9.581 12.236 21.410 1.00 91.19 218 GLU A N 1
ATOM 1780 C CA . GLU A 1 218 ? -10.590 13.270 21.156 1.00 91.19 218 GLU A CA 1
ATOM 1781 C C . GLU A 1 218 ? -12.014 12.715 21.170 1.00 91.19 218 GLU A C 1
ATOM 1783 O O . GLU A 1 218 ? -12.931 13.365 21.666 1.00 91.19 218 GLU A O 1
ATOM 1788 N N . THR A 1 219 ? -12.203 11.527 20.596 1.00 85.88 219 THR A N 1
ATOM 1789 C CA . THR A 1 219 ? -13.533 10.945 20.357 1.00 85.88 219 THR A CA 1
ATOM 1790 C C . THR A 1 219 ? -13.944 9.932 21.422 1.00 85.88 219 THR A C 1
ATOM 1792 O O . THR A 1 219 ? -15.122 9.601 21.532 1.00 85.88 219 THR A O 1
ATOM 1795 N N . GLY A 1 220 ? -12.987 9.408 22.195 1.00 85.25 220 GLY A N 1
ATOM 1796 C CA . GLY A 1 220 ? -13.213 8.289 23.110 1.00 85.25 220 GLY A CA 1
ATOM 1797 C C . GLY A 1 220 ? -13.435 6.946 22.404 1.00 85.25 220 GLY A C 1
ATOM 1798 O O . G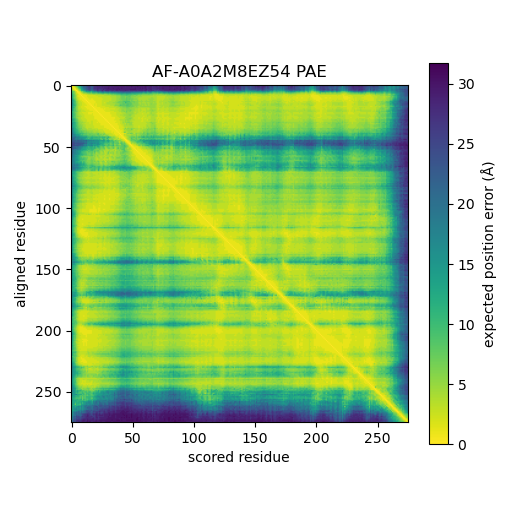LY A 1 220 ? -13.762 5.962 23.068 1.00 85.25 220 GLY A O 1
ATOM 1799 N N . ILE A 1 221 ? -13.263 6.875 21.078 1.00 85.81 221 ILE A N 1
ATOM 1800 C CA . ILE A 1 221 ? -13.372 5.627 20.317 1.00 85.81 221 ILE A CA 1
ATOM 1801 C C . ILE A 1 221 ? -12.210 4.700 20.694 1.00 85.81 221 ILE A C 1
ATOM 1803 O O . ILE A 1 221 ? -11.046 5.117 20.763 1.00 85.81 221 ILE A O 1
ATOM 1807 N N . ASN A 1 222 ? -12.526 3.416 20.896 1.00 85.94 222 ASN A N 1
ATOM 1808 C CA . ASN A 1 222 ? -11.537 2.366 21.126 1.00 85.94 222 ASN A CA 1
ATOM 1809 C C . ASN A 1 222 ? -10.813 2.013 19.816 1.00 85.94 222 ASN A C 1
ATOM 1811 O O . ASN A 1 222 ? -11.124 1.025 19.147 1.00 85.94 222 ASN A O 1
ATOM 1815 N N . LEU A 1 223 ? -9.871 2.878 19.451 1.00 90.25 223 LEU A N 1
ATOM 1816 C CA . LEU A 1 223 ? -8.975 2.738 18.317 1.00 90.25 223 LEU A CA 1
ATOM 1817 C C . LEU A 1 223 ? -7.587 2.359 18.838 1.00 90.25 223 LEU A C 1
ATOM 1819 O O . LEU A 1 223 ? -6.967 3.097 19.602 1.00 90.25 223 LEU A O 1
ATOM 1823 N N . VAL A 1 224 ? -7.097 1.197 18.417 1.00 91.25 224 VAL A N 1
ATOM 1824 C CA . VAL A 1 224 ? -5.792 0.655 18.793 1.00 91.25 224 VAL A CA 1
ATOM 1825 C C . VAL A 1 224 ? -4.813 0.870 17.640 1.00 91.25 224 VAL A C 1
ATOM 1827 O O . VAL A 1 224 ? -4.849 0.132 16.654 1.00 91.25 224 VAL A O 1
ATOM 1830 N N . PRO A 1 225 ? -3.925 1.872 17.742 1.00 92.94 225 PRO A N 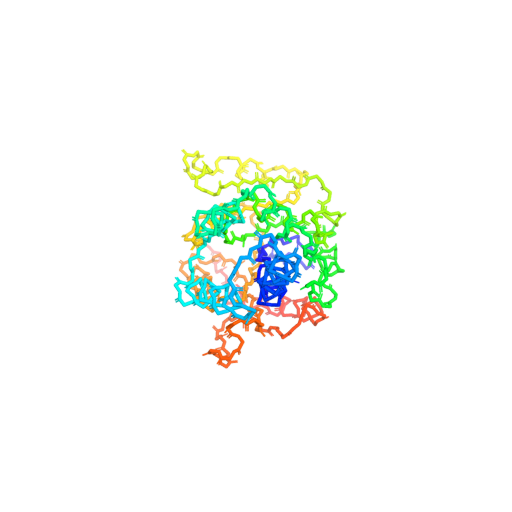1
ATOM 1831 C CA . PRO A 1 225 ? -2.920 2.127 16.727 1.00 92.94 225 PRO A CA 1
ATOM 1832 C C . PRO A 1 225 ? -1.756 1.139 16.851 1.00 92.94 225 PRO A C 1
ATOM 1834 O O . PRO A 1 225 ? -1.172 0.947 17.924 1.00 92.94 225 PRO A O 1
ATOM 1837 N N . VAL A 1 226 ? -1.400 0.539 15.722 1.00 92.31 226 VAL A N 1
ATOM 1838 C CA . VAL A 1 226 ? -0.336 -0.446 15.559 1.00 92.31 226 VAL A CA 1
ATOM 1839 C C . VAL A 1 226 ? 0.630 0.064 14.506 1.00 92.31 226 VAL A C 1
ATOM 1841 O O . VAL A 1 226 ? 0.333 0.111 13.315 1.00 92.31 226 VAL A O 1
ATOM 1844 N N . TRP A 1 227 ? 1.822 0.428 14.952 1.00 93.06 227 TRP A N 1
ATOM 1845 C CA . TRP A 1 227 ? 2.880 0.872 14.073 1.00 93.06 227 TRP A CA 1
ATOM 1846 C C . TRP A 1 227 ? 3.704 -0.307 13.559 1.00 93.06 227 TRP A C 1
ATOM 1848 O O . TRP A 1 227 ? 4.414 -0.979 14.317 1.00 93.06 227 TRP A O 1
ATOM 1858 N N . MET A 1 228 ? 3.653 -0.520 12.249 1.00 89.94 228 MET A N 1
ATOM 1859 C CA . MET A 1 228 ? 4.557 -1.416 11.542 1.00 89.94 228 MET A CA 1
ATOM 1860 C C . MET A 1 228 ? 5.868 -0.683 11.284 1.00 89.94 228 MET A C 1
ATOM 1862 O O . MET A 1 228 ? 6.022 0.043 10.307 1.00 89.94 228 MET A O 1
ATOM 1866 N N . LYS A 1 229 ? 6.848 -0.875 12.168 1.00 88.56 229 LYS A N 1
ATOM 1867 C CA . LYS A 1 229 ? 8.165 -0.240 12.077 1.00 88.56 229 LYS A CA 1
ATOM 1868 C C . LYS A 1 229 ? 9.017 -0.907 10.994 1.00 88.56 229 LYS A C 1
ATOM 1870 O O . LYS A 1 229 ? 9.968 -1.641 11.267 1.00 88.56 229 LYS A O 1
ATOM 1875 N N . LYS A 1 230 ? 8.648 -0.658 9.743 1.00 79.62 230 LYS A N 1
ATOM 1876 C CA . LYS A 1 230 ? 9.263 -1.193 8.529 1.00 79.62 230 LYS A CA 1
ATOM 1877 C C . LYS A 1 230 ? 9.363 -0.126 7.441 1.00 79.62 230 LYS A C 1
ATOM 1879 O O . LYS A 1 230 ? 8.898 0.997 7.604 1.00 79.62 230 LYS A O 1
ATOM 1884 N N . GLY A 1 231 ? 10.035 -0.487 6.348 1.00 76.88 231 GLY A N 1
ATOM 1885 C CA . GLY A 1 231 ? 10.122 0.346 5.155 1.00 76.88 231 GLY A CA 1
ATOM 1886 C C . GLY A 1 231 ? 10.830 1.686 5.402 1.00 76.88 231 GLY A C 1
ATOM 1887 O O . GLY A 1 231 ? 11.741 1.758 6.238 1.00 76.88 231 GLY A O 1
ATOM 1888 N N . PRO A 1 232 ? 10.444 2.751 4.680 1.00 76.06 232 PRO A N 1
ATOM 1889 C CA . PRO A 1 232 ? 11.163 4.022 4.688 1.00 76.06 232 PRO A CA 1
ATOM 1890 C C . PRO A 1 232 ? 11.101 4.747 6.041 1.00 76.06 232 PRO A C 1
ATOM 1892 O O . PRO A 1 232 ? 11.964 5.578 6.324 1.00 76.06 232 PRO A O 1
ATOM 1895 N N . TYR A 1 233 ? 10.134 4.419 6.907 1.00 82.12 233 TYR A N 1
ATOM 1896 C CA . TYR A 1 233 ? 9.950 5.093 8.194 1.00 82.12 233 TYR A CA 1
ATOM 1897 C C . TYR A 1 233 ? 10.546 4.351 9.397 1.00 82.12 233 TYR A C 1
ATOM 1899 O O . TYR A 1 233 ? 10.574 4.908 10.493 1.00 82.12 233 TYR A O 1
ATOM 1907 N N . ALA A 1 234 ? 11.093 3.143 9.228 1.00 81.56 234 ALA A N 1
ATOM 1908 C CA . ALA A 1 234 ? 11.635 2.363 10.347 1.00 81.56 234 ALA A CA 1
ATOM 1909 C C . ALA A 1 234 ? 12.738 3.100 11.138 1.00 81.56 234 ALA A C 1
ATOM 1911 O O . ALA A 1 234 ? 12.875 2.908 12.348 1.00 81.56 234 ALA A O 1
ATOM 1912 N N . GLY A 1 235 ? 13.520 3.950 10.465 1.00 82.12 235 GLY A N 1
ATOM 1913 C CA . GLY A 1 235 ? 14.606 4.730 11.067 1.00 82.12 235 GLY A CA 1
ATOM 1914 C C . GLY A 1 235 ? 14.222 6.136 11.537 1.00 82.12 235 GLY A C 1
ATOM 1915 O O . GLY A 1 235 ? 15.044 6.793 12.172 1.00 82.12 235 GLY A O 1
ATOM 1916 N N . THR A 1 236 ? 13.012 6.621 11.241 1.00 83.00 236 THR A N 1
ATOM 1917 C CA . THR A 1 236 ? 12.651 8.031 11.4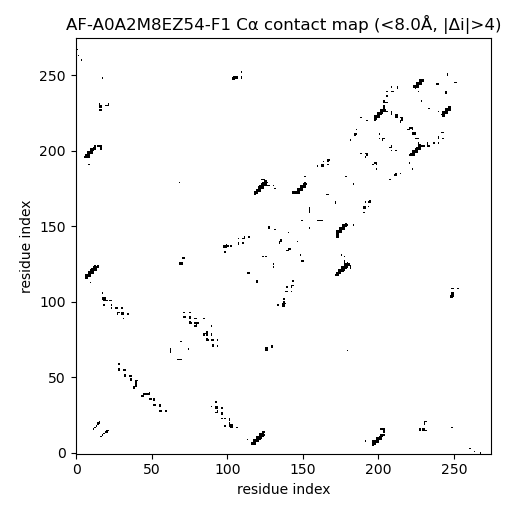92 1.00 83.00 236 THR A CA 1
ATOM 1918 C C . THR A 1 236 ? 12.272 8.295 12.944 1.00 83.00 236 THR A C 1
ATOM 1920 O O . THR A 1 236 ? 12.452 9.404 13.442 1.00 83.00 236 THR A O 1
ATOM 1923 N N . VAL A 1 237 ? 11.765 7.278 13.645 1.00 85.81 237 VAL A N 1
ATOM 1924 C CA . VAL A 1 237 ? 11.308 7.384 15.032 1.00 85.81 237 VAL A CA 1
ATOM 1925 C C . VAL A 1 237 ? 11.743 6.141 15.815 1.00 85.81 237 VAL A C 1
ATOM 1927 O O . VAL A 1 237 ? 11.786 5.0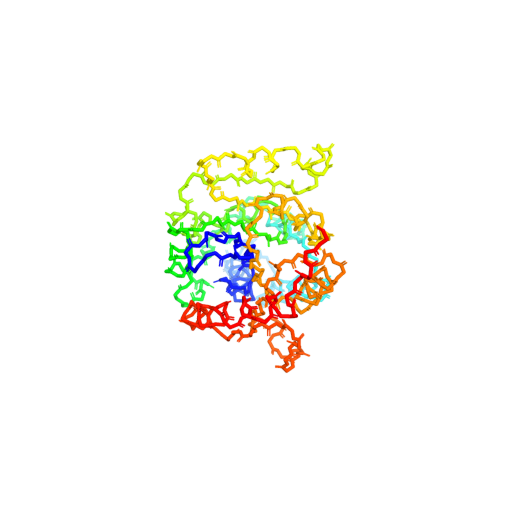26 15.293 1.00 85.81 237 VAL A O 1
ATOM 1930 N N . LYS A 1 238 ? 12.095 6.294 17.097 1.00 85.56 238 LYS A N 1
ATOM 1931 C CA . LYS A 1 238 ? 12.445 5.139 17.944 1.00 85.56 238 LYS A CA 1
ATOM 1932 C C . LYS A 1 238 ? 11.206 4.381 18.425 1.00 85.56 238 LYS A C 1
ATOM 1934 O O . LYS A 1 238 ? 11.193 3.155 18.322 1.00 85.56 238 LYS A O 1
ATOM 1939 N N . LYS A 1 239 ? 10.193 5.108 18.898 1.00 88.44 239 LYS A N 1
ATOM 1940 C CA . LYS A 1 239 ? 8.921 4.614 19.441 1.00 88.44 239 LYS A CA 1
ATOM 1941 C C . LYS A 1 239 ? 7.839 5.682 19.245 1.00 88.44 239 LYS A C 1
ATOM 1943 O O . LYS A 1 239 ? 8.160 6.869 19.269 1.00 88.44 239 LYS A O 1
ATOM 1948 N N . ILE A 1 240 ? 6.586 5.267 19.083 1.00 89.81 240 ILE A N 1
ATOM 1949 C CA . ILE A 1 240 ? 5.422 6.158 19.116 1.00 89.81 240 ILE A CA 1
ATOM 1950 C C . ILE A 1 240 ? 4.636 5.831 20.388 1.00 89.81 240 ILE A C 1
ATOM 1952 O O . ILE A 1 240 ? 4.092 4.737 20.521 1.00 89.81 240 ILE A O 1
ATOM 1956 N N . GLU A 1 241 ? 4.638 6.746 21.358 1.00 90.69 241 GLU A N 1
ATOM 1957 C CA . GLU A 1 241 ? 3.900 6.552 22.611 1.00 90.69 241 GLU A CA 1
ATOM 1958 C C . GLU A 1 241 ? 2.397 6.450 22.341 1.00 90.69 241 GLU A C 1
ATOM 1960 O O . GLU A 1 241 ? 1.852 7.236 21.575 1.00 90.69 241 GLU A O 1
ATOM 1965 N N . GLY A 1 242 ? 1.728 5.480 22.967 1.00 86.56 242 GLY A N 1
ATOM 1966 C CA . GLY A 1 242 ? 0.308 5.198 22.726 1.00 86.56 242 GLY A CA 1
ATOM 1967 C C . GLY A 1 242 ? 0.031 4.190 21.604 1.00 86.56 242 GLY A C 1
ATOM 1968 O O . GLY A 1 242 ? -1.091 3.686 21.534 1.00 86.56 242 GLY A O 1
ATOM 1969 N N . ALA A 1 243 ? 1.034 3.797 20.812 1.00 90.75 243 ALA A N 1
ATOM 1970 C CA . ALA A 1 243 ? 0.913 2.755 19.790 1.00 90.75 243 ALA A CA 1
ATOM 1971 C C . ALA A 1 243 ? 1.605 1.444 20.193 1.00 90.75 243 ALA A C 1
ATOM 1973 O O . ALA A 1 243 ? 2.632 1.442 20.877 1.00 90.75 243 ALA A O 1
ATOM 1974 N N . LEU A 1 244 ? 1.060 0.320 19.726 1.00 90.25 244 LEU A N 1
ATOM 1975 C CA . LEU A 1 244 ? 1.801 -0.942 19.670 1.00 90.25 244 LEU A CA 1
ATOM 1976 C C . LEU A 1 244 ? 2.819 -0.854 18.532 1.00 90.25 244 LEU A C 1
ATOM 1978 O O . LEU A 1 244 ? 2.576 -0.174 17.542 1.00 90.25 244 LEU A O 1
ATOM 1982 N N . THR A 1 245 ? 3.982 -1.486 18.667 1.00 88.75 245 THR A N 1
ATOM 1983 C CA . THR A 1 245 ? 5.037 -1.415 17.645 1.00 88.75 245 THR A CA 1
ATOM 1984 C C . THR A 1 245 ? 5.509 -2.809 17.281 1.00 88.75 245 THR A C 1
ATOM 1986 O O . THR A 1 245 ? 5.952 -3.554 18.153 1.00 88.75 245 THR A O 1
ATOM 1989 N N . PHE A 1 246 ? 5.486 -3.127 15.988 1.00 85.94 246 PHE A N 1
ATOM 1990 C CA . PHE A 1 246 ? 5.966 -4.399 15.462 1.00 85.94 246 PHE A CA 1
ATOM 1991 C C . PHE A 1 246 ? 7.025 -4.194 14.391 1.00 85.94 246 PHE A C 1
ATOM 1993 O O . PHE A 1 246 ? 6.892 -3.356 13.504 1.00 85.94 246 PHE A O 1
ATOM 2000 N N . ASN A 1 247 ? 8.067 -5.021 14.445 1.00 81.44 247 ASN A N 1
ATOM 2001 C CA . ASN A 1 247 ? 9.111 -5.058 13.421 1.00 81.44 247 ASN A CA 1
ATOM 2002 C C . ASN A 1 247 ? 8.843 -6.139 12.362 1.00 81.44 247 ASN A C 1
ATOM 2004 O O . ASN A 1 247 ? 9.596 -6.242 11.397 1.00 81.44 247 ASN A O 1
ATOM 2008 N N . SER A 1 248 ? 7.814 -6.981 12.534 1.00 74.81 248 SER A N 1
ATOM 2009 C CA . SER A 1 248 ? 7.395 -7.997 11.561 1.00 74.81 248 SER A CA 1
ATOM 2010 C C . SER A 1 248 ? 5.948 -8.466 11.772 1.00 74.81 248 SER A C 1
ATOM 2012 O O . SER A 1 248 ? 5.503 -8.527 12.917 1.00 74.81 248 SER A O 1
ATOM 2014 N N . PRO A 1 249 ? 5.242 -8.864 10.689 1.00 73.12 249 PRO A N 1
ATOM 2015 C CA . PRO A 1 249 ? 3.944 -9.540 10.778 1.00 73.12 249 PRO A CA 1
ATOM 2016 C C . PRO A 1 249 ? 3.960 -10.789 11.673 1.00 73.12 249 PRO A C 1
ATOM 2018 O O . PRO A 1 249 ? 3.005 -11.042 12.396 1.00 73.12 249 PRO A O 1
ATOM 2021 N N . THR A 1 250 ? 5.069 -11.537 11.686 1.00 70.50 250 THR A N 1
ATOM 2022 C CA . THR A 1 250 ? 5.238 -12.791 12.442 1.00 70.50 250 THR A CA 1
ATOM 2023 C C . THR A 1 250 ? 4.897 -12.678 13.935 1.00 70.50 250 THR A C 1
ATOM 2025 O O . THR A 1 250 ? 4.360 -13.621 14.507 1.00 70.50 250 THR A O 1
ATOM 2028 N N . HIS A 1 251 ? 5.185 -11.541 14.575 1.00 65.56 251 HIS A N 1
ATOM 2029 C CA . HIS A 1 251 ? 4.962 -11.357 16.019 1.00 65.56 251 HIS A CA 1
ATOM 2030 C C . HIS A 1 251 ? 3.622 -10.688 16.348 1.00 65.56 251 HIS A C 1
ATOM 2032 O O . HIS A 1 251 ? 3.188 -10.683 17.495 1.00 65.56 251 HIS A O 1
ATOM 2038 N N . MET A 1 252 ? 2.939 -10.152 15.336 1.00 71.31 252 MET A N 1
ATOM 2039 C CA . MET A 1 252 ? 1.837 -9.220 15.527 1.00 71.31 252 MET A CA 1
ATOM 2040 C C . MET A 1 252 ? 0.626 -9.856 16.216 1.00 71.31 252 MET A C 1
ATOM 2042 O O . MET A 1 252 ? 0.086 -9.256 17.132 1.00 71.31 252 MET A O 1
ATOM 2046 N N . LYS A 1 253 ? 0.204 -11.071 15.844 1.00 65.56 253 LYS A N 1
ATOM 2047 C CA . LYS A 1 253 ? -1.025 -11.669 16.398 1.00 65.56 253 LYS A CA 1
ATOM 2048 C C . LYS A 1 253 ? -0.936 -11.984 17.891 1.00 65.56 253 LYS A C 1
ATOM 2050 O O . LYS A 1 253 ? -1.768 -11.518 18.659 1.00 65.56 253 LYS A O 1
ATOM 2055 N N . ARG A 1 254 ? 0.064 -12.775 18.297 1.00 62.72 254 ARG A N 1
ATOM 2056 C CA . ARG A 1 254 ? 0.232 -13.206 19.696 1.00 62.72 254 ARG A CA 1
ATOM 2057 C C . ARG A 1 254 ? 0.334 -11.999 20.632 1.00 62.72 254 ARG A C 1
ATOM 2059 O O . ARG A 1 254 ? -0.248 -11.992 21.713 1.00 62.72 254 ARG A O 1
ATOM 2066 N N . ASP A 1 255 ? 1.056 -10.979 20.191 1.00 65.94 255 ASP A N 1
ATOM 2067 C CA . ASP A 1 255 ? 1.284 -9.773 20.974 1.00 65.94 255 ASP A CA 1
ATOM 2068 C C . ASP A 1 255 ? 0.084 -8.813 20.916 1.00 65.94 255 ASP A C 1
ATOM 2070 O O . ASP A 1 255 ? -0.175 -8.113 21.896 1.00 65.94 255 ASP A O 1
ATOM 2074 N N . LEU A 1 256 ? -0.683 -8.801 19.816 1.00 70.81 256 LEU A N 1
ATOM 2075 C CA . LEU A 1 256 ? -1.970 -8.107 19.730 1.00 70.81 256 LEU A CA 1
ATOM 2076 C C . LEU A 1 256 ? -2.985 -8.712 20.687 1.00 70.81 256 LEU A C 1
ATOM 2078 O O . LEU A 1 256 ? -3.549 -7.970 21.474 1.00 70.81 256 LEU A O 1
ATOM 2082 N N . GLU A 1 257 ? -3.197 -10.026 20.666 1.00 64.94 257 GLU A N 1
ATOM 2083 C CA . GLU A 1 257 ? -4.170 -10.689 21.544 1.00 64.94 257 GLU A CA 1
ATOM 2084 C C . GLU A 1 257 ? -3.842 -10.428 23.024 1.00 64.94 257 GLU A C 1
ATOM 2086 O O . GLU A 1 257 ? -4.722 -10.047 23.796 1.00 64.94 257 GLU A O 1
ATOM 2091 N N . GLY A 1 258 ? -2.560 -10.503 23.407 1.00 58.09 258 GLY A N 1
ATOM 2092 C CA . GLY A 1 258 ? -2.119 -10.163 24.764 1.00 58.09 258 GLY A CA 1
ATOM 2093 C C . GLY A 1 258 ? -2.261 -8.675 25.122 1.00 58.09 258 GLY A C 1
ATOM 2094 O O . GLY A 1 258 ? -2.648 -8.340 26.241 1.00 58.09 258 GLY A O 1
ATOM 2095 N N . SER A 1 259 ? -1.981 -7.764 24.185 1.00 57.41 259 SER A N 1
ATOM 2096 C CA . SER A 1 259 ? -2.036 -6.312 24.433 1.00 57.41 259 SER A CA 1
ATOM 2097 C C . SER A 1 259 ? -3.453 -5.736 24.374 1.00 57.41 259 SER A C 1
ATOM 2099 O O . SER A 1 259 ? -3.758 -4.774 25.080 1.00 57.41 259 SER A O 1
ATOM 2101 N N . LEU A 1 260 ? -4.318 -6.304 23.531 1.00 58.69 260 LEU A N 1
ATOM 2102 C CA . LEU A 1 260 ? -5.730 -5.944 23.421 1.00 58.69 260 LEU A CA 1
ATOM 2103 C C . LEU A 1 260 ? -6.473 -6.329 24.702 1.00 58.69 260 LEU A C 1
ATOM 2105 O O . LEU A 1 260 ? -7.249 -5.519 25.201 1.00 58.69 260 LEU A O 1
ATOM 2109 N N . TYR A 1 261 ? -6.156 -7.491 25.286 1.00 51.06 261 TYR A N 1
ATO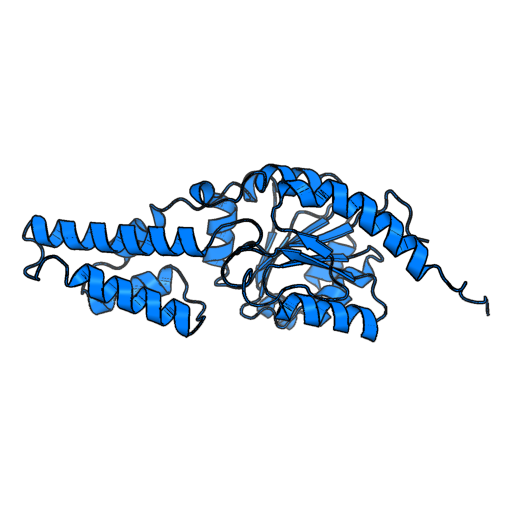M 2110 C CA . TYR A 1 261 ? -6.678 -7.912 26.588 1.00 51.06 261 TYR A CA 1
ATOM 2111 C C . TYR A 1 261 ? -6.356 -6.887 27.694 1.00 51.06 261 TYR A C 1
ATOM 2113 O O . TYR A 1 261 ? -7.249 -6.423 28.396 1.00 51.06 261 TYR A O 1
ATOM 2121 N N . LEU A 1 262 ? -5.097 -6.438 27.774 1.00 46.06 262 LEU A N 1
ATOM 2122 C CA . LEU A 1 262 ? -4.643 -5.462 28.776 1.00 46.06 262 LEU A CA 1
ATOM 2123 C C . LEU A 1 262 ? -5.239 -4.057 28.588 1.00 46.06 262 LEU A C 1
ATOM 2125 O O . LEU A 1 262 ? -5.459 -3.346 29.565 1.00 46.06 262 LEU A O 1
ATOM 2129 N N . ARG A 1 263 ? -5.490 -3.616 27.348 1.00 49.62 263 ARG A N 1
ATOM 2130 C CA . ARG A 1 263 ? -6.082 -2.289 27.100 1.00 49.62 263 ARG A CA 1
ATOM 2131 C C . ARG A 1 263 ? -7.574 -2.240 27.414 1.00 49.62 263 ARG A C 1
ATOM 2133 O O . ARG A 1 263 ? -8.028 -1.209 27.899 1.00 49.62 263 ARG A O 1
ATOM 2140 N N . VAL A 1 264 ? -8.319 -3.323 27.186 1.00 45.06 264 VAL A N 1
ATOM 2141 C CA . VAL A 1 264 ? -9.743 -3.391 27.564 1.00 45.06 264 VAL A CA 1
ATOM 2142 C C . VAL A 1 264 ? -9.909 -3.219 29.079 1.00 45.06 264 VAL A C 1
ATOM 2144 O O . VAL A 1 264 ? -10.777 -2.462 29.501 1.00 45.06 264 VAL A O 1
ATOM 2147 N N . GLU A 1 265 ? -9.019 -3.800 29.889 1.00 36.72 265 GLU A N 1
ATOM 2148 C CA . GLU A 1 265 ? -9.045 -3.635 31.353 1.00 36.72 265 GLU A CA 1
ATOM 2149 C C . GLU A 1 265 ? -8.783 -2.187 31.815 1.00 36.72 265 GLU A C 1
ATOM 2151 O O . GLU A 1 265 ? -9.325 -1.758 32.832 1.00 36.72 265 GLU A O 1
ATOM 2156 N N . ILE A 1 266 ? -7.989 -1.405 31.071 1.00 41.47 266 ILE A N 1
ATOM 2157 C CA . ILE A 1 266 ? -7.636 -0.022 31.445 1.00 41.47 266 ILE A CA 1
ATOM 2158 C C . ILE A 1 266 ? -8.768 0.966 31.122 1.00 41.47 266 ILE A C 1
ATOM 2160 O O . ILE A 1 266 ? -8.990 1.902 31.887 1.00 41.47 266 ILE A O 1
ATOM 2164 N N . TYR A 1 267 ? -9.501 0.774 30.021 1.00 39.69 267 TYR A N 1
ATOM 2165 C CA . TYR A 1 267 ? -10.615 1.662 29.648 1.00 39.69 267 TYR A CA 1
ATOM 2166 C C . TYR A 1 267 ? -11.916 1.383 30.422 1.00 39.69 267 TYR A C 1
ATOM 2168 O O . TYR A 1 267 ? -12.816 2.222 30.403 1.00 39.69 267 TYR A O 1
ATOM 2176 N N . ASP A 1 268 ? -12.001 0.265 31.150 1.00 38.28 268 ASP A N 1
ATOM 2177 C CA . ASP A 1 268 ? -13.065 -0.004 32.128 1.00 38.28 268 ASP A CA 1
ATOM 2178 C C . ASP A 1 268 ? -12.751 0.602 33.527 1.00 38.28 268 ASP A C 1
ATOM 2180 O O . ASP A 1 268 ? -13.466 0.337 34.499 1.00 38.28 268 ASP A O 1
ATOM 2184 N N . TRP A 1 269 ? -11.720 1.457 33.650 1.00 27.73 269 TRP A N 1
ATOM 2185 C CA . TRP A 1 269 ? -11.335 2.108 34.909 1.00 27.73 269 TRP A CA 1
ATOM 2186 C C . TRP A 1 269 ? -11.226 3.644 34.792 1.00 27.73 269 TRP A C 1
ATOM 2188 O O . TRP A 1 269 ? -10.448 4.142 33.977 1.00 27.73 269 TRP A O 1
ATOM 2198 N N . PRO A 1 270 ? -11.924 4.438 35.633 1.00 36.28 270 PRO A N 1
ATOM 2199 C CA . PRO A 1 270 ? -12.797 4.038 36.735 1.00 36.28 270 PRO A CA 1
ATOM 2200 C C . PRO A 1 270 ? -14.225 3.708 36.252 1.00 36.28 270 PRO A C 1
ATOM 2202 O O . PRO A 1 270 ? -14.621 4.134 35.165 1.00 36.28 270 PRO A O 1
ATOM 2205 N N . PRO A 1 271 ? -15.026 2.986 37.061 1.00 35.81 271 PRO A N 1
ATOM 2206 C CA . PRO A 1 271 ? -16.404 2.655 36.719 1.00 35.81 271 PRO A CA 1
ATOM 2207 C C . PRO A 1 271 ? -17.180 3.933 36.407 1.00 3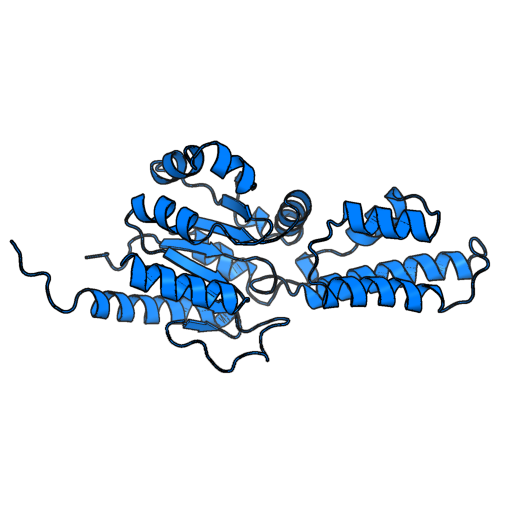5.81 271 PRO A C 1
ATOM 2209 O O . PRO A 1 271 ? -17.226 4.849 37.231 1.00 35.81 271 PRO A O 1
ATOM 2212 N N . GLN A 1 272 ? -17.812 3.987 35.231 1.00 42.31 272 GLN A N 1
ATOM 2213 C CA . GLN A 1 272 ? -18.809 5.012 34.952 1.00 42.31 272 GLN A CA 1
ATOM 2214 C C . GLN A 1 272 ? -19.887 4.896 36.029 1.00 42.31 272 GLN A C 1
ATOM 2216 O O . GLN A 1 272 ? -20.636 3.918 36.093 1.00 42.31 272 GLN A O 1
ATOM 2221 N N . THR A 1 273 ? -19.914 5.868 36.936 1.00 39.88 273 THR A N 1
ATOM 2222 C CA . THR A 1 273 ? -20.956 5.975 37.943 1.00 39.88 273 THR A CA 1
ATOM 2223 C C . THR A 1 273 ? -22.283 6.108 37.208 1.00 39.88 273 THR A C 1
ATOM 2225 O O . THR A 1 273 ? -22.501 7.051 36.448 1.00 39.88 273 THR A O 1
ATOM 2228 N N . ARG A 1 274 ? -23.154 5.109 37.392 1.00 36.34 274 ARG A N 1
ATOM 2229 C CA . ARG A 1 274 ? -24.537 5.135 36.909 1.00 36.34 274 ARG A CA 1
ATOM 2230 C C . ARG A 1 274 ? -25.185 6.449 37.363 1.00 36.34 274 ARG A C 1
ATOM 2232 O O . ARG A 1 274 ? -25.199 6.722 38.564 1.00 36.34 274 ARG A O 1
ATOM 2239 N N . LYS A 1 275 ? -25.690 7.238 36.415 1.00 37.41 275 LYS A N 1
ATOM 2240 C CA . LYS A 1 275 ? -26.755 8.213 36.669 1.00 37.41 275 LYS A CA 1
ATOM 2241 C C . LYS A 1 275 ? -28.094 7.547 36.408 1.00 37.41 275 LYS A C 1
ATOM 2243 O O . LYS A 1 275 ? -28.148 6.738 35.455 1.00 37.41 275 LYS A O 1
#